Protein AF-A0A1C1CHN9-F1 (afdb_monomer)

Mean predicted aligned error: 9.86 Å

Secondary structure (DSSP, 8-state):
-BHHHHHHHTT--TT-SS--GGGS-S-THHHHHHHTTTEEE-TTT-BEEESSHHHHHHHHSHHHHTSHHHHHTT---HHHHHHHHHHHHHHHHTSGGGTT-S-SSHHHHHHHHHH-TTHHHHHHHHHHHHTSTTHHHHTHHHHHHHH-STT-HHHHHHHHHHH-SSPPTT--TTS------TTS-S----------HHHHHHHHT-HHHHHHHHHTT--TT---GGG--HHHHHHHTT-HHHHHHHHHTT--TT----TTT---HHHHHHHHS-----

pLDDT: mean 82.29, std 18.17, range [30.08, 98.25]

Nearest PDB structures (foldseek):
  5y4e-assembly1_A  TM=8.897E-01  e=2.673E-02  Homo sapiens
  5ooy-assembly2_E  TM=6.525E-01  e=5.052E-03  synthetic construct
  2dwz-assembly2_C  TM=5.508E-01  e=6.410E-03  Mus musculus
  5y4d-assembly1_A  TM=4.674E-01  e=2.854E-03  Mus musculus
  4rlv-assembly1_A  TM=4.389E-01  e=7.986E-02  Mus musculus

Radius of gyration: 20.76 Å; Cα contacts (8 Å, |Δi|>4): 395; chains: 1; bounding box: 59×55×47 Å

Structure (mmCIF, N/CA/C/O backbone):
data_AF-A0A1C1CHN9-F1
#
_entry.id   AF-A0A1C1CHN9-F1
#
loop_
_atom_site.group_PDB
_atom_site.id
_atom_site.type_symbol
_atom_site.label_atom_id
_atom_site.label_alt_id
_atom_site.label_comp_id
_atom_site.label_asym_id
_atom_site.label_entity_id
_atom_site.label_seq_id
_atom_site.pdbx_PDB_ins_code
_atom_site.Cartn_x
_atom_site.Cartn_y
_atom_site.Cartn_z
_atom_site.occupancy
_atom_site.B_iso_or_equiv
_atom_site.auth_seq_id
_atom_site.auth_comp_id
_atom_site.auth_asym_id
_atom_site.auth_atom_id
_atom_site.pdbx_PDB_model_num
ATOM 1 N N . MET A 1 1 ? -0.742 1.370 -16.452 1.00 88.62 1 MET A N 1
ATOM 2 C CA . MET A 1 1 ? 0.237 2.421 -16.154 1.00 88.62 1 MET A CA 1
ATOM 3 C C . MET A 1 1 ? 0.701 3.086 -17.444 1.00 88.62 1 MET A C 1
ATOM 5 O O . MET A 1 1 ? 1.090 2.379 -18.376 1.00 88.62 1 MET A O 1
ATOM 9 N N . THR A 1 2 ? 0.617 4.410 -17.516 1.00 91.81 2 THR A N 1
ATOM 10 C CA . THR A 1 2 ? 1.136 5.250 -18.610 1.00 91.81 2 THR A CA 1
ATOM 11 C C . THR A 1 2 ? 2.606 5.619 -18.380 1.00 91.81 2 THR A C 1
ATOM 13 O O . THR A 1 2 ? 3.171 5.342 -17.321 1.00 91.81 2 THR A O 1
ATOM 16 N N . LEU A 1 3 ? 3.259 6.230 -19.372 1.00 91.38 3 LEU A N 1
ATOM 17 C CA . LEU A 1 3 ? 4.661 6.636 -19.236 1.00 91.38 3 LEU A CA 1
ATOM 18 C C . LEU A 1 3 ? 4.887 7.743 -18.183 1.00 91.38 3 LEU A C 1
ATOM 20 O O . LEU A 1 3 ? 5.788 7.571 -17.362 1.00 91.38 3 LEU A O 1
ATOM 24 N N . PRO A 1 4 ? 4.080 8.825 -18.121 1.00 92.31 4 PRO A N 1
ATOM 25 C CA . PRO A 1 4 ? 4.200 9.816 -17.048 1.00 92.31 4 PRO A CA 1
ATOM 26 C C . PRO A 1 4 ? 3.950 9.225 -15.655 1.00 92.31 4 PRO A C 1
ATOM 28 O O . PRO A 1 4 ? 4.636 9.590 -14.703 1.00 92.31 4 PRO A O 1
ATOM 31 N N . GLU A 1 5 ? 3.007 8.282 -15.538 1.00 94.44 5 GLU A N 1
ATOM 32 C CA . GLU A 1 5 ? 2.761 7.551 -14.290 1.00 94.44 5 GLU A CA 1
ATOM 33 C C . GLU A 1 5 ? 3.998 6.756 -13.858 1.00 94.44 5 GLU A C 1
ATOM 35 O O . GLU A 1 5 ? 4.406 6.867 -12.706 1.00 94.44 5 GLU A O 1
ATOM 40 N N . LEU A 1 6 ? 4.625 5.997 -14.767 1.00 93.31 6 LEU A N 1
ATOM 41 C CA . LEU A 1 6 ? 5.826 5.220 -14.444 1.00 93.31 6 LEU A CA 1
ATOM 42 C C . LEU A 1 6 ? 7.018 6.121 -14.100 1.00 93.31 6 LEU A C 1
ATOM 44 O O . LEU A 1 6 ? 7.714 5.844 -13.128 1.00 93.31 6 LEU A O 1
ATOM 48 N N . ALA A 1 7 ? 7.244 7.194 -14.862 1.00 93.38 7 ALA A N 1
ATOM 49 C CA . ALA A 1 7 ? 8.334 8.139 -14.611 1.00 93.38 7 ALA A CA 1
ATOM 50 C C . ALA A 1 7 ? 8.242 8.768 -13.214 1.00 93.38 7 ALA A C 1
ATOM 52 O O . ALA A 1 7 ? 9.262 8.952 -12.554 1.00 93.38 7 ALA A O 1
ATOM 53 N N . GLN A 1 8 ? 7.026 9.045 -12.740 1.00 94.62 8 GLN A N 1
ATOM 54 C CA . GLN A 1 8 ? 6.812 9.491 -11.370 1.00 94.62 8 GLN A CA 1
ATOM 55 C C . GLN A 1 8 ? 6.929 8.331 -10.368 1.00 94.62 8 GLN A C 1
ATOM 57 O O . GLN A 1 8 ? 7.553 8.506 -9.329 1.00 94.62 8 GLN A O 1
ATOM 62 N N . ALA A 1 9 ? 6.403 7.142 -10.679 1.00 95.44 9 ALA A N 1
ATOM 63 C CA . ALA A 1 9 ? 6.432 5.985 -9.781 1.00 95.44 9 ALA A CA 1
ATOM 64 C C . ALA A 1 9 ? 7.851 5.564 -9.366 1.00 95.44 9 ALA A C 1
ATOM 66 O O . ALA A 1 9 ? 8.075 5.226 -8.207 1.00 95.44 9 ALA A O 1
ATOM 67 N N . VAL A 1 10 ? 8.814 5.600 -10.294 1.00 93.38 10 VAL A N 1
ATOM 68 C CA . VAL A 1 10 ? 10.189 5.121 -10.046 1.00 93.38 10 VAL A CA 1
ATOM 69 C C . VAL A 1 10 ? 11.022 6.021 -9.127 1.00 93.38 10 VAL A C 1
ATOM 71 O O . VAL A 1 10 ? 12.064 5.577 -8.653 1.00 93.38 10 VAL A O 1
ATOM 74 N N . ILE A 1 11 ? 10.592 7.263 -8.879 1.00 94.19 11 ILE A N 1
ATOM 75 C CA . ILE A 1 11 ? 11.295 8.214 -7.997 1.00 94.19 11 ILE A CA 1
ATOM 76 C C . ILE A 1 11 ? 10.601 8.414 -6.646 1.00 94.19 11 ILE A C 1
ATOM 78 O O . ILE A 1 11 ? 11.040 9.230 -5.841 1.00 94.19 11 ILE A O 1
ATOM 82 N N . ILE A 1 12 ? 9.498 7.705 -6.394 1.00 96.44 12 ILE A N 1
ATOM 83 C CA . ILE A 1 12 ? 8.757 7.819 -5.138 1.00 96.44 12 ILE A CA 1
ATOM 84 C C . ILE A 1 12 ? 9.580 7.204 -4.009 1.00 96.44 12 ILE A C 1
ATOM 86 O O . ILE A 1 12 ? 9.839 6.001 -3.985 1.00 96.44 12 ILE A O 1
ATOM 90 N N . ASP A 1 13 ? 9.929 8.035 -3.032 1.00 96.12 13 ASP A N 1
ATOM 91 C CA . ASP A 1 13 ? 10.446 7.586 -1.745 1.00 96.12 13 ASP A CA 1
ATOM 92 C C . ASP A 1 13 ? 9.276 7.126 -0.863 1.00 96.12 13 ASP A C 1
ATOM 94 O O . ASP A 1 13 ? 8.459 7.937 -0.416 1.00 96.12 13 ASP A O 1
ATOM 98 N N . VAL A 1 14 ? 9.177 5.822 -0.610 1.00 95.69 14 VAL A N 1
ATOM 99 C CA . VAL A 1 14 ? 8.088 5.216 0.177 1.00 95.69 14 VAL A CA 1
ATOM 100 C C . VAL A 1 14 ? 8.050 5.687 1.635 1.00 95.69 14 VAL A C 1
ATOM 102 O O . VAL A 1 14 ? 6.976 5.676 2.244 1.00 95.69 14 VAL A O 1
ATOM 105 N N . ASP A 1 15 ? 9.185 6.136 2.173 1.00 93.88 15 ASP A N 1
ATOM 106 C CA . ASP A 1 15 ? 9.315 6.680 3.531 1.00 93.88 15 ASP A CA 1
ATOM 107 C C . ASP A 1 15 ? 9.318 8.220 3.549 1.00 93.88 15 ASP A C 1
ATOM 109 O O . ASP A 1 15 ? 9.316 8.851 4.616 1.00 93.88 15 ASP A O 1
ATOM 113 N N . GLY A 1 16 ? 9.264 8.825 2.361 1.00 94.38 16 GLY A N 1
ATOM 114 C CA . GLY A 1 16 ? 9.218 10.258 2.142 1.00 94.38 16 GLY A CA 1
ATOM 115 C C . GLY A 1 16 ? 7.945 10.915 2.676 1.00 94.38 16 GLY A C 1
ATOM 116 O O . GLY A 1 16 ? 6.941 10.279 3.018 1.00 94.38 16 GLY A O 1
ATOM 117 N N . ARG A 1 17 ? 7.989 12.247 2.760 1.00 94.38 17 ARG A N 1
ATOM 118 C CA . ARG A 1 17 ? 6.841 13.069 3.177 1.00 94.38 17 ARG A CA 1
ATOM 119 C C . ARG A 1 17 ? 6.247 13.902 2.063 1.00 94.38 17 ARG A C 1
ATOM 121 O O . ARG A 1 17 ? 5.101 14.294 2.192 1.00 94.38 17 ARG A O 1
ATOM 128 N N . GLN A 1 18 ? 7.000 14.203 1.022 1.00 95.38 18 GLN A N 1
ATOM 129 C CA . GLN A 1 18 ? 6.552 15.057 -0.064 1.00 95.38 18 GLN A CA 1
ATOM 130 C C . GLN A 1 18 ? 7.235 14.625 -1.350 1.00 95.38 18 GLN A C 1
ATOM 132 O O . GLN A 1 18 ? 8.297 13.999 -1.304 1.00 95.38 18 GLN A O 1
ATOM 137 N N . PHE A 1 19 ? 6.638 14.978 -2.476 1.00 94.38 19 PHE A N 1
ATOM 138 C CA . PHE A 1 19 ? 7.238 14.713 -3.771 1.00 94.38 19 PHE A CA 1
ATOM 139 C C . PHE A 1 19 ? 8.448 15.623 -4.010 1.00 94.38 19 PHE A C 1
ATOM 141 O O . PHE A 1 19 ? 8.366 16.839 -3.830 1.00 94.38 19 PHE A O 1
ATOM 148 N N . ASP A 1 20 ? 9.570 15.020 -4.400 1.00 93.38 20 ASP A N 1
ATOM 149 C CA . ASP A 1 20 ? 10.795 15.740 -4.732 1.00 93.38 20 ASP A CA 1
ATOM 150 C C . ASP A 1 20 ? 10.808 16.115 -6.219 1.00 93.38 20 ASP A C 1
ATOM 152 O O . ASP A 1 20 ? 11.147 15.302 -7.082 1.00 93.38 20 ASP A O 1
ATOM 156 N N . ASP A 1 21 ? 10.424 17.361 -6.506 1.00 90.19 21 ASP A N 1
ATOM 157 C CA . ASP A 1 21 ? 10.396 17.905 -7.865 1.00 90.19 21 ASP A CA 1
ATOM 158 C C . ASP A 1 21 ? 11.808 17.934 -8.506 1.00 90.19 21 ASP A C 1
ATOM 160 O O . ASP A 1 21 ? 11.912 17.855 -9.731 1.00 90.19 21 ASP A O 1
ATOM 164 N N . ASP A 1 22 ? 12.894 17.974 -7.716 1.00 90.06 22 ASP A N 1
ATOM 165 C CA . ASP A 1 22 ? 14.277 18.004 -8.230 1.00 90.06 22 ASP A CA 1
ATOM 166 C C . ASP A 1 22 ? 14.734 16.640 -8.779 1.00 90.06 22 ASP A C 1
ATOM 168 O O . ASP A 1 22 ? 15.607 16.573 -9.649 1.00 90.06 22 ASP A O 1
ATOM 172 N N . SER A 1 23 ? 14.125 15.551 -8.305 1.00 88.31 23 SER A N 1
ATOM 173 C CA . SER A 1 23 ? 14.389 14.185 -8.774 1.00 88.31 23 SER A CA 1
ATOM 174 C C . SER A 1 23 ? 13.517 13.785 -9.973 1.00 88.31 23 SER A C 1
ATOM 176 O O . SER A 1 23 ? 13.707 12.710 -10.547 1.00 88.31 23 SER A O 1
ATOM 178 N N . ALA A 1 24 ? 12.552 14.623 -10.368 1.00 89.19 24 ALA A N 1
ATOM 179 C CA . ALA A 1 24 ? 11.611 14.317 -11.439 1.00 89.19 24 ALA A CA 1
ATOM 180 C C . ALA A 1 24 ? 12.279 14.277 -12.821 1.00 89.19 24 ALA A C 1
ATOM 182 O O . ALA A 1 24 ? 13.068 15.145 -13.195 1.00 89.19 24 ALA A O 1
ATOM 183 N N . PHE A 1 25 ? 11.901 13.283 -13.631 1.00 88.06 25 PHE A N 1
ATOM 184 C CA . PHE A 1 25 ? 12.316 13.218 -15.031 1.00 88.06 25 PHE A CA 1
ATOM 185 C C . PHE A 1 25 ? 11.832 14.458 -15.789 1.00 88.06 25 PHE A C 1
ATOM 187 O O . PHE A 1 25 ? 10.630 14.705 -15.881 1.00 88.06 25 PHE A O 1
ATOM 194 N N . HIS A 1 26 ? 12.759 15.198 -16.403 1.00 86.12 26 HIS A N 1
ATOM 195 C CA . HIS A 1 26 ? 12.410 16.314 -17.288 1.00 86.12 26 HIS A CA 1
ATOM 196 C C . HIS A 1 26 ? 11.597 15.853 -18.503 1.00 86.12 26 HIS A C 1
ATOM 198 O O . HIS A 1 26 ? 10.714 16.573 -18.968 1.00 86.12 26 HIS A O 1
ATOM 204 N N . ASN A 1 27 ? 11.893 14.653 -19.010 1.00 88.50 27 ASN A N 1
ATOM 205 C CA . ASN A 1 27 ? 11.158 14.016 -20.087 1.00 88.50 27 ASN A CA 1
ATOM 206 C C . ASN A 1 27 ? 10.881 12.541 -19.735 1.00 88.50 27 ASN A C 1
ATOM 208 O O . ASN A 1 27 ? 11.825 11.755 -19.649 1.00 88.50 27 ASN A O 1
ATOM 212 N N . PRO A 1 28 ? 9.611 12.127 -19.570 1.00 87.75 28 PRO A N 1
ATOM 213 C CA . PRO A 1 28 ? 9.263 10.729 -19.313 1.00 87.75 28 PRO A CA 1
ATOM 214 C C . PRO A 1 28 ? 9.800 9.743 -20.369 1.00 87.75 28 PRO A C 1
ATOM 216 O O . PRO A 1 28 ? 10.050 8.584 -20.047 1.00 87.75 28 PRO A O 1
ATOM 219 N N . GLU A 1 29 ? 10.029 10.189 -21.610 1.00 88.12 29 GLU A N 1
ATOM 220 C CA . GLU A 1 29 ? 10.613 9.381 -22.699 1.00 88.12 29 GLU A CA 1
ATOM 221 C C . GLU A 1 29 ? 12.052 8.918 -22.415 1.00 88.12 29 GLU A C 1
ATOM 223 O O . GLU A 1 29 ? 12.493 7.890 -22.938 1.00 88.12 29 GLU A O 1
ATOM 228 N N . ASP A 1 30 ? 12.782 9.612 -21.539 1.00 87.88 30 ASP A N 1
ATOM 229 C CA . ASP A 1 30 ? 14.132 9.198 -21.141 1.00 87.88 30 ASP A CA 1
ATOM 230 C C . ASP A 1 30 ? 14.098 7.824 -20.448 1.00 87.88 30 ASP A C 1
ATOM 232 O O . ASP A 1 30 ? 15.005 7.007 -20.627 1.00 87.88 30 ASP A O 1
ATOM 236 N N . LEU A 1 31 ? 13.003 7.508 -19.745 1.00 86.94 31 LEU A N 1
ATOM 237 C CA . LEU A 1 31 ? 12.785 6.199 -19.132 1.00 86.94 31 LEU A CA 1
ATOM 238 C C . LEU A 1 31 ? 12.575 5.101 -20.184 1.00 86.94 31 LEU A C 1
ATOM 240 O O . LEU A 1 31 ? 13.089 3.991 -20.024 1.00 86.94 31 LEU A O 1
ATOM 244 N N . LEU A 1 32 ? 11.892 5.397 -21.298 1.00 85.06 32 LEU A N 1
ATOM 245 C CA . LEU A 1 32 ? 11.764 4.432 -22.395 1.00 85.06 32 LEU A CA 1
ATOM 246 C C . LEU A 1 32 ? 13.122 4.076 -22.988 1.00 85.06 32 LEU A C 1
ATOM 248 O O . LEU A 1 32 ? 13.339 2.914 -23.313 1.00 85.06 32 LEU A O 1
ATOM 252 N N . THR A 1 33 ? 14.059 5.022 -23.059 1.00 85.25 33 THR A N 1
ATOM 253 C CA . THR A 1 33 ? 15.416 4.755 -23.565 1.00 85.25 33 THR A CA 1
ATOM 254 C C . THR A 1 33 ? 16.156 3.722 -22.703 1.00 85.25 33 THR A C 1
ATOM 256 O O . THR A 1 33 ? 16.928 2.918 -23.225 1.00 85.25 33 THR A O 1
ATOM 259 N N . LEU A 1 34 ? 15.883 3.684 -21.395 1.00 84.12 34 LEU A N 1
ATOM 260 C CA . LEU A 1 34 ? 16.464 2.710 -20.463 1.00 84.12 34 LEU A CA 1
ATOM 261 C C . LEU A 1 34 ? 15.788 1.332 -20.546 1.00 84.12 34 LEU A C 1
ATOM 263 O O . LEU A 1 34 ? 16.448 0.307 -20.371 1.00 84.12 34 LEU A O 1
ATOM 267 N N . CYS A 1 35 ? 14.480 1.295 -20.815 1.00 83.38 35 CYS A N 1
ATOM 268 C CA . CYS A 1 35 ? 13.664 0.076 -20.755 1.00 83.38 35 CYS A CA 1
ATOM 269 C C . CYS A 1 35 ? 13.269 -0.503 -22.123 1.00 83.38 35 CYS A C 1
ATOM 271 O O . CYS A 1 35 ? 12.631 -1.558 -22.163 1.00 83.38 35 CYS A O 1
ATOM 273 N N . GLN A 1 36 ? 13.650 0.135 -23.234 1.00 79.56 36 GLN A N 1
ATOM 274 C CA . GLN A 1 36 ? 13.205 -0.196 -24.594 1.00 79.56 36 GLN A CA 1
ATOM 275 C C . GLN A 1 36 ? 13.329 -1.681 -24.983 1.00 79.56 36 GLN A C 1
ATOM 277 O O . GLN A 1 36 ? 12.432 -2.182 -25.660 1.00 79.56 36 GLN A O 1
ATOM 282 N N . PRO A 1 37 ? 14.379 -2.432 -24.579 1.00 82.25 37 PRO A N 1
ATOM 283 C CA . PRO A 1 37 ? 14.465 -3.852 -24.925 1.00 82.25 37 PRO A CA 1
ATOM 284 C C . PRO A 1 37 ? 13.371 -4.715 -24.282 1.00 82.25 37 PRO A C 1
ATOM 286 O O . PRO A 1 37 ? 13.147 -5.841 -24.720 1.00 82.25 37 PRO A O 1
ATOM 289 N N . LEU A 1 38 ? 12.721 -4.217 -23.228 1.00 86.25 38 LEU A N 1
ATOM 290 C CA . LEU A 1 38 ? 11.755 -4.958 -22.423 1.00 86.25 38 LEU A CA 1
ATOM 291 C C . LEU A 1 38 ? 10.340 -4.400 -22.555 1.00 86.25 38 LEU A C 1
ATOM 293 O O . LEU A 1 38 ? 9.396 -5.186 -22.581 1.00 86.25 38 LEU A O 1
ATOM 297 N N . VAL A 1 39 ? 10.183 -3.079 -22.655 1.00 88.00 39 VAL A N 1
ATOM 298 C CA . VAL A 1 39 ? 8.888 -2.388 -22.581 1.00 88.00 39 VAL A CA 1
ATOM 299 C C . VAL A 1 39 ? 8.622 -1.573 -23.849 1.00 88.00 39 VAL A C 1
ATOM 301 O O . VAL A 1 39 ? 9.510 -0.902 -24.368 1.00 88.00 39 VAL A O 1
ATOM 304 N N . ALA A 1 40 ? 7.379 -1.610 -24.325 1.00 87.75 40 ALA A N 1
ATOM 305 C CA . ALA A 1 40 ? 6.855 -0.779 -25.401 1.00 87.75 40 ALA A CA 1
ATOM 306 C C . ALA A 1 40 ? 5.638 0.025 -24.926 1.00 87.75 40 ALA A C 1
ATOM 308 O O . ALA A 1 40 ? 4.852 -0.429 -24.091 1.00 87.75 40 ALA A O 1
ATOM 309 N N . LEU A 1 41 ? 5.462 1.210 -25.510 1.00 89.00 41 LEU A N 1
ATOM 310 C CA . LEU A 1 41 ? 4.259 2.014 -25.349 1.00 89.00 41 LEU A CA 1
ATOM 311 C C . LEU A 1 41 ? 3.205 1.569 -26.367 1.00 89.00 41 LEU A C 1
ATOM 313 O O . LEU A 1 41 ? 3.474 1.515 -27.569 1.00 89.00 41 LEU A O 1
ATOM 317 N N . SER A 1 42 ? 1.994 1.275 -25.902 1.00 87.25 42 SER A N 1
ATOM 318 C CA . SER A 1 42 ? 0.866 1.023 -26.792 1.00 87.25 42 SER A CA 1
ATOM 319 C C . SER A 1 42 ? 0.383 2.339 -27.413 1.00 87.25 42 SER A C 1
ATOM 321 O O . SER A 1 42 ? -0.068 3.218 -26.676 1.00 87.25 42 SER A O 1
ATOM 323 N N . PRO A 1 43 ? 0.393 2.485 -28.751 1.00 84.25 43 PRO A N 1
ATOM 324 C CA . PRO A 1 43 ? -0.086 3.703 -29.400 1.00 84.25 43 PRO A CA 1
ATOM 325 C C . PRO A 1 43 ? -1.602 3.890 -29.256 1.00 84.25 43 PRO A C 1
ATOM 327 O O . PRO A 1 43 ? -2.094 5.003 -29.402 1.00 84.25 43 PRO A O 1
ATOM 330 N N . THR A 1 44 ? -2.354 2.818 -28.981 1.00 85.69 44 THR A N 1
ATOM 331 C CA . THR A 1 44 ? -3.817 2.874 -28.861 1.00 85.69 44 THR A CA 1
ATOM 332 C C . THR A 1 44 ? -4.274 3.266 -27.467 1.00 85.69 44 THR A C 1
ATOM 334 O O . THR A 1 44 ? -5.269 3.968 -27.332 1.00 85.69 44 THR A O 1
ATOM 337 N N . THR A 1 45 ? -3.586 2.787 -26.428 1.00 86.19 45 THR A N 1
ATOM 338 C CA . THR A 1 45 ? -4.014 3.002 -25.039 1.00 86.19 45 THR A CA 1
ATOM 339 C C . THR A 1 45 ? -3.118 3.975 -24.281 1.00 86.19 45 THR A C 1
ATOM 341 O O . THR A 1 45 ? -3.489 4.390 -23.189 1.00 86.19 45 THR A O 1
ATOM 344 N N . GLY A 1 46 ? -1.923 4.297 -24.788 1.00 85.50 46 GLY A N 1
ATOM 345 C CA . GLY A 1 46 ? -0.909 5.055 -24.048 1.00 85.50 46 GLY A CA 1
ATOM 346 C C . GLY A 1 46 ? -0.327 4.301 -22.845 1.00 85.50 46 GLY A C 1
ATOM 347 O O . GLY A 1 46 ? 0.370 4.894 -22.024 1.00 85.50 46 GLY A O 1
ATOM 348 N N . HIS A 1 47 ? -0.624 3.003 -22.709 1.00 88.69 47 HIS A N 1
ATOM 349 C CA . HIS A 1 47 ? -0.137 2.173 -21.611 1.00 88.69 47 HIS A CA 1
ATOM 350 C C . HIS A 1 47 ? 1.156 1.456 -21.986 1.00 88.69 47 HIS A C 1
ATOM 352 O O . HIS A 1 47 ? 1.349 1.046 -23.133 1.00 88.69 47 HIS A O 1
ATOM 358 N N . LEU A 1 48 ? 2.016 1.266 -20.991 1.00 89.38 48 LEU A N 1
ATOM 359 C CA . LEU A 1 48 ? 3.230 0.471 -21.111 1.00 89.38 48 LEU A CA 1
ATOM 360 C C . LEU A 1 48 ? 2.916 -1.024 -20.990 1.00 89.38 48 LEU A C 1
ATOM 362 O O . LEU A 1 48 ? 2.102 -1.433 -20.161 1.00 89.38 48 LEU A O 1
ATOM 366 N N . GLY A 1 49 ? 3.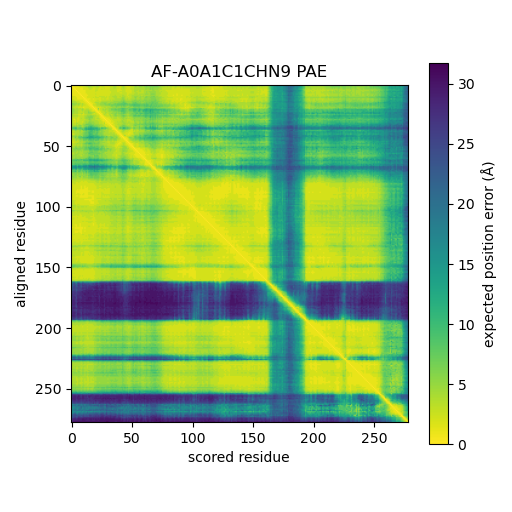595 -1.838 -21.791 1.00 88.25 49 GLY A N 1
ATOM 367 C CA . GLY A 1 49 ? 3.555 -3.298 -21.714 1.00 88.25 49 GLY A CA 1
ATOM 368 C C . GLY A 1 49 ? 4.861 -3.913 -22.204 1.00 88.25 49 GLY A C 1
ATOM 369 O O . GLY A 1 49 ? 5.710 -3.215 -22.753 1.00 88.25 49 GLY A O 1
ATOM 370 N N . PHE A 1 50 ? 5.048 -5.219 -22.016 1.00 88.31 50 PHE A N 1
ATOM 371 C CA . PHE A 1 50 ? 6.241 -5.886 -22.539 1.00 88.31 50 PHE A CA 1
ATOM 372 C C . PHE A 1 50 ? 6.255 -5.878 -24.075 1.00 88.31 50 PHE A C 1
ATOM 374 O O . PHE A 1 50 ? 5.217 -6.073 -24.705 1.00 88.31 50 PHE A O 1
ATOM 381 N N . VAL A 1 51 ? 7.437 -5.705 -24.681 1.00 86.69 51 VAL A N 1
ATOM 382 C CA . VAL A 1 51 ? 7.613 -5.688 -26.152 1.00 86.69 51 VAL A CA 1
ATOM 383 C C . VAL A 1 51 ? 7.077 -6.952 -26.829 1.00 86.69 51 VAL A C 1
ATOM 385 O O . VAL A 1 51 ? 6.629 -6.911 -27.972 1.00 86.69 51 VAL A O 1
ATOM 388 N N . HIS A 1 52 ? 7.131 -8.085 -26.128 1.00 84.81 52 HIS A N 1
ATOM 389 C CA . HIS A 1 52 ? 6.616 -9.361 -26.595 1.00 84.81 52 HIS A CA 1
ATOM 390 C C . HIS A 1 52 ? 6.174 -10.216 -25.406 1.00 84.81 52 HIS A C 1
ATOM 392 O O . HIS A 1 52 ? 6.819 -10.205 -24.355 1.00 84.81 52 HIS A O 1
ATOM 398 N N . TYR A 1 53 ? 5.124 -11.020 -25.589 1.00 84.44 53 TYR A N 1
ATOM 399 C CA . TYR A 1 53 ? 4.619 -11.934 -24.558 1.00 84.44 53 TYR A CA 1
ATOM 400 C C . TYR A 1 53 ? 5.710 -12.876 -24.014 1.00 84.44 53 TYR A C 1
ATOM 402 O O . TYR A 1 53 ? 5.768 -13.140 -22.818 1.00 84.44 53 TYR A O 1
ATOM 410 N N . SER A 1 54 ? 6.649 -13.310 -24.865 1.00 89.69 54 SER A N 1
ATOM 411 C CA . SER A 1 54 ? 7.763 -14.170 -24.434 1.00 89.69 54 SER A CA 1
ATOM 412 C C . SER A 1 54 ? 8.729 -13.495 -23.457 1.00 89.69 54 SER A C 1
ATOM 414 O O . SER A 1 54 ? 9.390 -14.193 -22.697 1.00 89.69 54 SER A O 1
ATOM 416 N N . VAL A 1 55 ? 8.854 -12.160 -23.475 1.00 88.75 55 VAL A N 1
ATOM 417 C CA . VAL A 1 55 ? 9.680 -11.430 -22.497 1.00 88.75 55 VAL A CA 1
ATOM 418 C C . VAL A 1 55 ? 9.026 -11.514 -21.125 1.00 88.75 55 VAL A C 1
ATOM 420 O O . VAL A 1 55 ? 9.693 -11.855 -20.152 1.00 88.75 55 VAL A O 1
ATOM 423 N N . GLN A 1 56 ? 7.712 -11.286 -21.065 1.00 88.06 56 GLN A N 1
ATOM 424 C CA . GLN A 1 56 ? 6.933 -11.447 -19.842 1.00 88.06 56 GLN A CA 1
ATOM 425 C C . GLN A 1 56 ? 7.031 -12.879 -19.306 1.00 88.06 56 GLN A C 1
ATOM 427 O O . GLN A 1 56 ? 7.341 -13.072 -18.133 1.00 88.06 56 GLN A O 1
ATOM 432 N N . GLU A 1 57 ? 6.814 -13.880 -20.166 1.00 89.06 57 GLU A N 1
ATOM 433 C CA . GLU A 1 57 ? 6.911 -15.292 -19.786 1.00 89.06 57 GLU A CA 1
ATOM 434 C C . GLU A 1 57 ? 8.311 -15.631 -19.259 1.00 89.06 57 GLU A C 1
ATOM 436 O O . GLU A 1 57 ? 8.440 -16.280 -18.226 1.00 89.06 57 GLU A O 1
ATOM 441 N N . PHE A 1 58 ? 9.367 -15.151 -19.922 1.00 88.88 58 PHE A N 1
ATOM 442 C CA . PHE A 1 58 ? 10.745 -15.391 -19.501 1.00 88.88 58 PHE A CA 1
ATOM 443 C C . PHE A 1 58 ? 11.048 -14.783 -18.126 1.00 88.88 58 PHE A C 1
ATOM 445 O O . PHE A 1 58 ? 11.581 -15.486 -17.263 1.00 88.88 58 PHE A O 1
ATOM 452 N N . LEU A 1 59 ? 10.675 -13.518 -17.907 1.00 89.75 59 LEU A N 1
ATOM 453 C CA . LEU A 1 59 ? 10.911 -12.807 -16.647 1.00 89.75 59 LEU A CA 1
ATOM 454 C C . LEU A 1 59 ? 10.113 -13.402 -15.480 1.00 89.75 59 LEU A C 1
ATOM 456 O O . LEU A 1 59 ? 10.639 -13.466 -14.374 1.00 89.75 59 LEU A O 1
ATOM 460 N N . LEU A 1 60 ? 8.887 -13.873 -15.728 1.00 88.62 60 LEU A N 1
ATOM 461 C CA . LEU A 1 60 ? 8.033 -14.528 -14.727 1.00 88.62 60 LEU A CA 1
ATOM 462 C C . LEU A 1 60 ? 8.339 -16.024 -14.543 1.00 88.62 60 LEU A C 1
ATOM 464 O O . LEU A 1 60 ? 7.733 -16.681 -13.697 1.00 88.62 60 LEU A O 1
ATOM 468 N N . SER A 1 61 ? 9.237 -16.599 -15.348 1.00 87.44 61 SER A N 1
ATOM 469 C CA . SER A 1 61 ? 9.482 -18.038 -15.320 1.00 87.44 61 SER A CA 1
ATOM 470 C C . SER A 1 61 ? 10.318 -18.479 -14.118 1.00 87.44 61 SER A C 1
ATOM 472 O O . SER A 1 61 ? 11.367 -17.918 -13.792 1.00 87.44 61 SER A O 1
ATOM 474 N N . ASP A 1 62 ? 9.951 -19.641 -13.580 1.00 85.88 62 ASP A N 1
ATOM 475 C CA . ASP A 1 62 ? 10.762 -20.416 -12.638 1.00 85.88 62 ASP A CA 1
ATOM 476 C C . ASP A 1 62 ? 12.189 -20.684 -13.136 1.00 85.88 62 ASP A C 1
ATOM 478 O O . ASP A 1 62 ? 13.103 -20.895 -12.337 1.00 85.88 62 ASP A O 1
ATOM 482 N N . ARG A 1 63 ? 12.387 -20.732 -14.461 1.00 84.88 63 ARG A N 1
ATOM 483 C CA . ARG A 1 63 ? 13.697 -21.002 -15.065 1.00 84.88 63 ARG A CA 1
ATOM 484 C C . ARG A 1 63 ? 14.685 -19.908 -14.705 1.00 84.88 63 ARG A C 1
ATOM 486 O O . ARG A 1 63 ? 15.802 -20.233 -14.320 1.00 84.88 63 ARG A O 1
ATOM 493 N N . LEU A 1 64 ? 14.264 -18.647 -14.798 1.00 86.19 64 LEU A N 1
ATOM 494 C CA . LEU A 1 64 ? 15.108 -17.506 -14.469 1.00 86.19 64 LEU A CA 1
ATOM 495 C C . LEU A 1 64 ? 15.378 -17.440 -12.965 1.00 86.19 64 LEU A C 1
ATOM 497 O O . LEU A 1 64 ? 16.527 -17.298 -12.555 1.00 86.19 64 LEU A O 1
ATOM 501 N N . ALA A 1 65 ? 14.348 -17.666 -12.143 1.00 84.12 65 ALA A N 1
ATOM 502 C CA . ALA A 1 65 ? 14.485 -17.716 -10.687 1.00 84.12 65 ALA A CA 1
ATOM 503 C C . ALA A 1 65 ? 15.473 -18.803 -10.215 1.00 84.12 65 ALA A C 1
ATOM 505 O O . ALA A 1 65 ? 16.161 -18.631 -9.21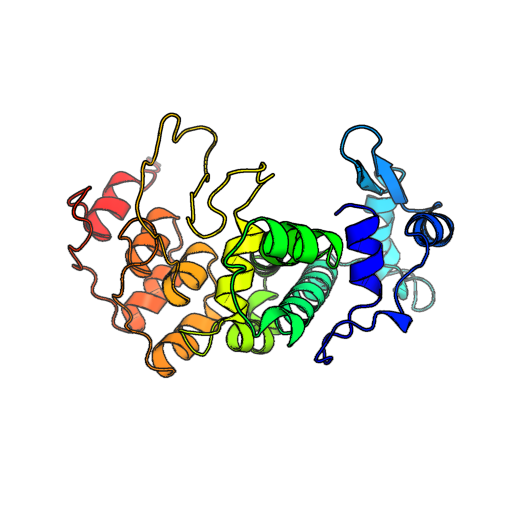2 1.00 84.12 65 ALA A O 1
ATOM 506 N N . LYS A 1 66 ? 15.586 -19.912 -10.961 1.00 87.38 66 LYS A N 1
ATOM 507 C CA . LYS A 1 66 ? 16.518 -21.022 -10.686 1.00 87.38 66 LYS A CA 1
ATOM 508 C C . LYS A 1 66 ? 17.885 -20.858 -11.372 1.00 87.38 66 LYS A C 1
ATOM 510 O O . LYS A 1 66 ? 18.785 -21.658 -11.117 1.00 87.38 66 LYS A O 1
ATOM 515 N N . ALA A 1 67 ? 18.076 -19.843 -12.219 1.00 76.75 67 ALA A N 1
ATOM 516 C CA . ALA A 1 67 ? 19.264 -19.657 -13.058 1.00 76.75 67 ALA A CA 1
ATOM 517 C C . ALA A 1 67 ? 20.415 -18.923 -12.342 1.00 76.75 67 ALA A C 1
ATOM 519 O O . ALA A 1 67 ? 20.953 -17.955 -12.868 1.00 76.75 67 ALA A O 1
ATOM 520 N N . GLY A 1 68 ? 20.819 -19.402 -11.160 1.00 79.38 68 GLY A N 1
ATOM 521 C CA . GLY A 1 68 ? 21.972 -18.884 -10.408 1.00 79.38 68 GLY A CA 1
ATOM 522 C C . GLY A 1 68 ? 21.858 -17.413 -9.967 1.00 79.38 68 GLY A C 1
ATOM 523 O O . GLY A 1 68 ? 21.131 -16.611 -10.544 1.00 79.38 68 GLY A O 1
ATOM 524 N N . SER A 1 69 ? 22.619 -17.022 -8.942 1.00 80.81 69 SER A N 1
ATOM 525 C CA . SER A 1 69 ? 22.477 -15.696 -8.313 1.00 80.81 69 SER A CA 1
ATOM 526 C C . SER A 1 69 ? 22.725 -14.510 -9.251 1.00 80.81 69 SER A C 1
ATOM 528 O O . SER A 1 69 ? 22.199 -13.430 -9.011 1.00 80.81 69 SER A O 1
ATOM 530 N N . GLN A 1 70 ? 23.506 -14.687 -10.320 1.00 83.88 70 GLN A N 1
ATOM 531 C CA . GLN A 1 70 ? 23.856 -13.592 -11.227 1.00 83.88 70 GLN A CA 1
ATOM 532 C C . GLN A 1 70 ? 22.688 -13.146 -12.121 1.00 83.88 70 GLN A C 1
ATOM 534 O O . GLN A 1 70 ? 22.680 -12.008 -12.583 1.00 83.88 70 GLN A O 1
ATOM 539 N N . ILE A 1 71 ? 21.728 -14.036 -12.391 1.00 82.88 71 ILE A N 1
ATOM 540 C CA . ILE A 1 71 ? 20.626 -13.781 -13.331 1.00 82.88 71 ILE A CA 1
ATOM 541 C C . ILE A 1 71 ? 19.272 -13.849 -12.618 1.00 82.88 71 ILE A C 1
ATOM 543 O O . ILE A 1 71 ? 18.355 -13.116 -12.982 1.00 82.88 71 ILE A O 1
ATOM 547 N N . SER A 1 72 ? 19.152 -14.652 -11.555 1.00 86.00 72 SER A N 1
ATOM 548 C CA . SER A 1 72 ? 17.908 -14.779 -10.787 1.00 86.00 72 SER A CA 1
ATOM 549 C C . SER A 1 72 ? 17.417 -13.457 -10.193 1.00 86.00 72 SER A C 1
ATOM 551 O O . SER A 1 72 ? 16.231 -13.336 -9.918 1.00 86.00 72 SER A O 1
ATOM 553 N N . ILE A 1 73 ? 18.294 -12.456 -10.031 1.00 86.69 73 ILE A N 1
ATOM 554 C CA . ILE A 1 73 ? 17.924 -11.096 -9.598 1.00 86.69 73 ILE A CA 1
ATOM 555 C C . ILE A 1 73 ? 16.965 -10.385 -10.565 1.00 86.69 73 ILE A C 1
ATOM 557 O O . ILE A 1 73 ? 16.269 -9.466 -10.152 1.00 86.69 73 ILE A O 1
ATOM 561 N N . TYR A 1 74 ? 16.924 -10.798 -11.835 1.00 86.19 74 TYR A N 1
ATOM 562 C CA . TYR A 1 74 ? 16.019 -10.246 -12.847 1.00 86.19 74 TYR A CA 1
ATOM 563 C C . TYR A 1 74 ? 14.698 -11.018 -12.944 1.00 86.19 74 TYR A C 1
ATOM 565 O O . TYR A 1 74 ? 13.827 -10.634 -13.723 1.00 86.19 74 TYR A O 1
ATOM 573 N N . ALA A 1 75 ? 14.547 -12.116 -12.194 1.00 89.50 75 ALA A N 1
ATOM 574 C CA . ALA A 1 75 ? 13.292 -12.847 -12.143 1.00 89.50 75 ALA A CA 1
ATOM 575 C C . ALA A 1 75 ? 12.230 -12.003 -11.436 1.00 89.50 75 ALA A C 1
ATOM 577 O O . ALA A 1 75 ? 12.429 -11.520 -10.322 1.00 89.50 75 ALA A O 1
ATOM 578 N N . LEU A 1 76 ? 11.089 -11.847 -12.095 1.00 90.12 76 LEU A N 1
ATOM 579 C CA . LEU A 1 76 ? 9.928 -11.173 -11.548 1.00 90.12 76 LEU A CA 1
ATOM 580 C C . LEU A 1 76 ? 9.021 -12.214 -10.900 1.00 90.12 76 LEU A C 1
ATOM 582 O O . LEU A 1 76 ? 8.704 -13.246 -11.488 1.00 90.12 76 LEU A O 1
ATOM 586 N N . ASN A 1 77 ? 8.578 -11.931 -9.683 1.00 90.75 77 ASN A N 1
ATOM 587 C CA . ASN A 1 77 ? 7.561 -12.716 -9.009 1.00 90.75 77 ASN A CA 1
ATOM 588 C C . ASN A 1 77 ? 6.297 -11.864 -8.898 1.00 90.75 77 ASN A C 1
ATOM 590 O O . ASN A 1 77 ? 6.354 -10.731 -8.434 1.00 90.75 77 ASN A O 1
ATOM 594 N N . SER A 1 78 ? 5.158 -12.414 -9.327 1.00 90.38 78 SER A N 1
ATOM 595 C CA . SER A 1 78 ? 3.892 -11.675 -9.354 1.00 90.38 78 SER A CA 1
ATOM 596 C C . SER A 1 78 ? 3.537 -11.093 -7.981 1.00 90.38 78 SER A C 1
ATOM 598 O O . SER A 1 78 ? 3.291 -9.894 -7.895 1.00 90.38 78 SER A O 1
ATOM 600 N N . ARG A 1 79 ? 3.633 -11.876 -6.897 1.00 92.75 79 ARG A N 1
ATOM 601 C CA . ARG A 1 79 ? 3.374 -11.371 -5.543 1.00 92.75 79 ARG A CA 1
ATOM 602 C C . ARG A 1 79 ? 4.310 -10.221 -5.188 1.00 92.75 79 ARG A C 1
ATOM 604 O O . ARG A 1 79 ? 3.825 -9.166 -4.805 1.00 92.75 79 ARG A O 1
ATOM 611 N N . THR A 1 80 ? 5.628 -10.392 -5.321 1.00 93.25 80 THR A N 1
ATOM 612 C CA . THR A 1 80 ? 6.571 -9.332 -4.918 1.00 93.25 80 THR A CA 1
ATOM 613 C C . THR A 1 80 ? 6.415 -8.076 -5.770 1.00 93.25 80 THR A C 1
ATOM 615 O O . THR A 1 80 ? 6.530 -6.974 -5.246 1.00 93.25 80 THR A O 1
ATOM 618 N N . SER A 1 81 ? 6.091 -8.219 -7.059 1.00 94.12 81 SER A N 1
ATOM 619 C CA . SER A 1 81 ? 5.768 -7.088 -7.932 1.00 94.12 81 SER A CA 1
ATOM 620 C C . SER A 1 81 ? 4.509 -6.350 -7.472 1.00 94.12 81 SER A C 1
ATOM 622 O O . SER A 1 81 ? 4.530 -5.123 -7.426 1.00 94.12 81 SER A O 1
ATOM 624 N N . HIS A 1 82 ? 3.444 -7.067 -7.093 1.00 96.31 82 HIS A N 1
ATOM 625 C CA . HIS A 1 82 ? 2.226 -6.462 -6.541 1.00 96.31 82 HIS A CA 1
ATOM 626 C C . HIS A 1 82 ? 2.473 -5.797 -5.181 1.00 96.31 82 HIS A C 1
ATOM 628 O O . HIS A 1 82 ? 1.998 -4.683 -4.965 1.00 96.31 82 HIS A O 1
ATOM 634 N N . THR A 1 83 ? 3.262 -6.418 -4.298 1.00 97.50 83 THR A N 1
ATOM 635 C CA . THR A 1 83 ? 3.679 -5.808 -3.029 1.00 97.50 83 THR A CA 1
ATOM 636 C C . THR A 1 83 ? 4.428 -4.503 -3.260 1.00 97.50 83 THR A C 1
ATOM 638 O O . THR A 1 83 ? 4.116 -3.501 -2.618 1.00 97.50 83 THR A O 1
ATOM 641 N N . GLU A 1 84 ? 5.394 -4.488 -4.177 1.00 96.81 84 GLU A N 1
ATOM 642 C CA . GLU A 1 84 ? 6.237 -3.315 -4.398 1.00 96.81 84 GLU A CA 1
ATOM 643 C C . GLU A 1 84 ? 5.441 -2.144 -4.974 1.00 96.81 84 GLU A C 1
ATOM 645 O O . GLU A 1 84 ? 5.469 -1.041 -4.427 1.00 96.81 84 GLU A O 1
ATOM 650 N N . ILE A 1 85 ? 4.641 -2.378 -6.018 1.00 97.19 85 ILE A N 1
ATOM 651 C CA . ILE A 1 85 ? 3.825 -1.304 -6.593 1.00 97.19 85 ILE A CA 1
ATOM 652 C C . ILE A 1 85 ? 2.752 -0.815 -5.611 1.00 97.19 85 ILE A C 1
ATOM 654 O O . ILE A 1 85 ? 2.513 0.389 -5.530 1.00 97.19 85 ILE A O 1
ATOM 658 N N . ALA A 1 86 ? 2.145 -1.697 -4.806 1.00 97.88 86 ALA A N 1
ATOM 659 C CA . ALA A 1 86 ? 1.208 -1.290 -3.758 1.00 97.88 86 ALA A CA 1
ATOM 660 C C . ALA A 1 86 ? 1.894 -0.444 -2.678 1.00 97.88 86 ALA A C 1
ATOM 662 O O . ALA A 1 86 ? 1.331 0.561 -2.242 1.00 97.88 86 ALA A O 1
ATOM 663 N N . ARG A 1 87 ? 3.121 -0.802 -2.278 1.00 98.25 87 ARG A N 1
ATOM 664 C CA . ARG A 1 87 ? 3.940 -0.031 -1.332 1.00 98.25 87 ARG A CA 1
ATOM 665 C C . ARG A 1 87 ? 4.244 1.364 -1.870 1.00 98.25 87 ARG A C 1
ATOM 667 O O . ARG A 1 87 ? 4.044 2.331 -1.140 1.00 98.25 87 ARG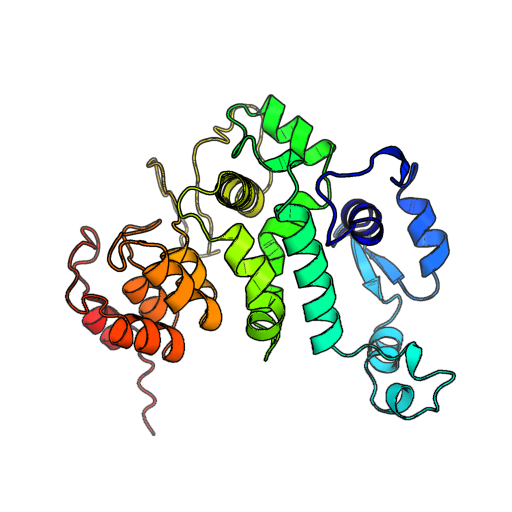 A O 1
ATOM 674 N N . ILE A 1 88 ? 4.643 1.472 -3.138 1.00 98.25 88 ILE A N 1
ATOM 675 C CA . ILE A 1 88 ? 4.876 2.749 -3.832 1.00 98.25 88 ILE A CA 1
ATOM 676 C C . ILE A 1 88 ? 3.599 3.597 -3.847 1.00 98.25 88 ILE A C 1
ATOM 678 O O . ILE A 1 88 ? 3.623 4.758 -3.437 1.00 98.25 88 ILE A O 1
ATOM 682 N N . CYS A 1 89 ? 2.461 3.015 -4.240 1.00 98.25 89 CYS A N 1
ATOM 683 C CA . CYS A 1 89 ? 1.177 3.718 -4.242 1.00 98.25 89 CYS A CA 1
ATOM 684 C C . CYS A 1 89 ? 0.799 4.221 -2.840 1.00 98.25 89 CYS A C 1
ATOM 686 O O . CYS A 1 89 ? 0.423 5.379 -2.676 1.00 98.25 89 CYS A O 1
ATOM 688 N N . LEU A 1 90 ? 0.910 3.368 -1.818 1.00 98.00 90 LEU A N 1
ATOM 689 C CA . LEU A 1 90 ? 0.556 3.706 -0.439 1.00 98.00 90 LEU A CA 1
ATOM 690 C C . LEU A 1 90 ? 1.511 4.733 0.176 1.00 98.00 90 LEU A C 1
ATOM 692 O O . LEU A 1 90 ? 1.049 5.610 0.906 1.00 98.00 90 LEU A O 1
ATOM 696 N N . GLY A 1 91 ? 2.812 4.648 -0.105 1.00 97.69 91 GLY A N 1
ATOM 697 C CA . GLY A 1 91 ? 3.802 5.643 0.312 1.00 97.69 91 GLY A CA 1
ATOM 698 C C . GLY A 1 91 ? 3.463 7.015 -0.263 1.00 97.69 91 GLY A C 1
ATOM 699 O O . GLY A 1 91 ? 3.268 7.971 0.487 1.00 97.69 91 GLY A O 1
ATOM 700 N N . PHE A 1 92 ? 3.244 7.067 -1.577 1.00 98.00 92 PHE A N 1
ATOM 701 C CA . PHE A 1 92 ? 2.862 8.277 -2.299 1.00 98.00 92 PHE A CA 1
ATOM 702 C C . PHE A 1 92 ? 1.559 8.902 -1.795 1.00 98.00 92 PHE A C 1
ATOM 704 O O . PHE A 1 92 ? 1.518 10.083 -1.463 1.00 98.00 92 PHE A O 1
ATOM 711 N N . LEU A 1 93 ? 0.490 8.112 -1.659 1.00 97.56 93 LEU A N 1
ATOM 712 C CA . LEU A 1 93 ? -0.802 8.593 -1.151 1.00 97.56 93 LEU A CA 1
ATOM 713 C C . LEU A 1 93 ? -0.718 9.108 0.294 1.00 97.56 93 LEU A C 1
ATOM 715 O O . LEU A 1 93 ? -1.586 9.862 0.735 1.00 97.56 93 LEU A O 1
ATOM 719 N N . ASN A 1 94 ? 0.325 8.725 1.034 1.00 97.19 94 ASN A N 1
ATOM 720 C CA . ASN A 1 94 ? 0.604 9.213 2.377 1.00 97.19 94 ASN A CA 1
ATOM 721 C C . ASN A 1 94 ? 1.483 10.476 2.419 1.00 97.19 94 ASN A C 1
ATOM 723 O O . ASN A 1 94 ? 1.789 10.932 3.526 1.00 97.19 94 ASN A O 1
ATOM 727 N N . TYR A 1 95 ? 1.847 11.083 1.287 1.00 97.81 95 TYR A N 1
ATOM 728 C CA . TYR A 1 95 ? 2.566 12.360 1.252 1.00 97.81 95 TYR A CA 1
ATOM 729 C C . TYR A 1 95 ? 1.728 13.529 1.794 1.00 97.81 95 TYR A C 1
ATOM 731 O O . TYR A 1 95 ? 0.495 13.528 1.783 1.00 97.81 95 TYR A O 1
ATOM 739 N N . ASP A 1 96 ? 2.415 14.537 2.319 1.00 97.06 96 ASP A N 1
ATOM 740 C CA . ASP A 1 96 ? 1.872 15.779 2.860 1.00 97.06 96 ASP A CA 1
ATOM 741 C C . ASP A 1 96 ? 1.337 16.700 1.751 1.00 97.06 96 ASP A C 1
ATOM 743 O O . ASP A 1 96 ? 0.445 17.503 2.027 1.00 97.06 96 ASP A O 1
ATOM 747 N N . ASP A 1 97 ? 1.738 16.490 0.488 1.00 96.75 97 ASP A N 1
ATOM 748 C CA . ASP A 1 97 ? 1.104 17.087 -0.701 1.00 96.75 97 ASP A CA 1
ATOM 749 C C . ASP A 1 97 ? -0.425 16.875 -0.724 1.00 96.75 97 ASP A C 1
ATOM 751 O O . ASP A 1 97 ? -1.180 17.716 -1.220 1.00 96.75 97 ASP A O 1
ATOM 755 N N . PHE A 1 98 ? -0.909 15.776 -0.130 1.00 95.88 98 PHE A N 1
ATOM 756 C CA . PHE A 1 98 ? -2.332 15.422 -0.060 1.00 95.88 98 PHE A CA 1
ATOM 757 C C . PHE A 1 98 ? -2.980 15.717 1.300 1.00 95.88 98 PHE A C 1
ATOM 759 O O . PHE A 1 98 ? -4.162 15.424 1.497 1.00 95.88 98 PHE A O 1
ATOM 766 N N . ALA A 1 99 ? -2.249 16.319 2.245 1.00 95.44 99 ALA A N 1
ATOM 767 C CA . ALA A 1 99 ? -2.755 16.620 3.588 1.00 95.44 99 ALA A CA 1
ATOM 768 C C . ALA A 1 99 ? -3.872 17.678 3.600 1.00 95.44 99 ALA A C 1
ATOM 770 O O . ALA A 1 99 ? -4.660 17.719 4.542 1.00 95.44 99 ALA A O 1
ATOM 771 N N . SER A 1 100 ? -3.975 18.498 2.548 1.00 90.88 100 SER A N 1
ATOM 772 C CA . SER A 1 100 ? -5.079 19.452 2.357 1.00 90.88 100 SER A CA 1
ATOM 773 C C . SER A 1 100 ? -6.428 18.775 2.085 1.00 90.88 100 SER A C 1
ATOM 775 O O . SER A 1 100 ? -7.470 19.403 2.251 1.00 90.88 100 SER A O 1
ATOM 777 N N . GLY A 1 101 ? -6.425 17.490 1.720 1.00 90.00 101 GLY A N 1
ATOM 778 C CA . GLY A 1 101 ? -7.631 16.736 1.407 1.00 90.00 101 GLY A CA 1
ATOM 779 C C . GLY A 1 101 ? -8.105 16.921 -0.036 1.00 90.00 101 GLY A C 1
ATOM 780 O O . GLY A 1 101 ? -7.303 17.280 -0.904 1.00 90.00 101 GLY A O 1
ATOM 781 N N . PRO A 1 102 ? -9.381 16.613 -0.327 1.00 87.88 102 PRO A N 1
ATOM 782 C CA . PRO A 1 102 ? -9.963 16.776 -1.656 1.00 87.88 102 PRO A CA 1
ATOM 783 C C . PRO A 1 102 ? -9.849 18.218 -2.156 1.00 87.88 102 PRO A C 1
ATOM 785 O O . PRO A 1 102 ? -10.045 19.161 -1.389 1.00 87.88 102 PRO A O 1
ATOM 788 N N . CYS A 1 103 ? -9.583 18.394 -3.448 1.00 87.69 103 CYS A N 1
ATOM 789 C CA . CYS A 1 103 ? -9.683 19.697 -4.097 1.00 87.69 103 CYS A CA 1
ATOM 790 C C . CYS A 1 103 ? -11.129 20.200 -4.036 1.00 87.69 103 CYS A C 1
ATOM 792 O O . CYS A 1 103 ? -12.066 19.440 -4.288 1.00 87.69 103 CYS A O 1
ATOM 794 N N . THR A 1 10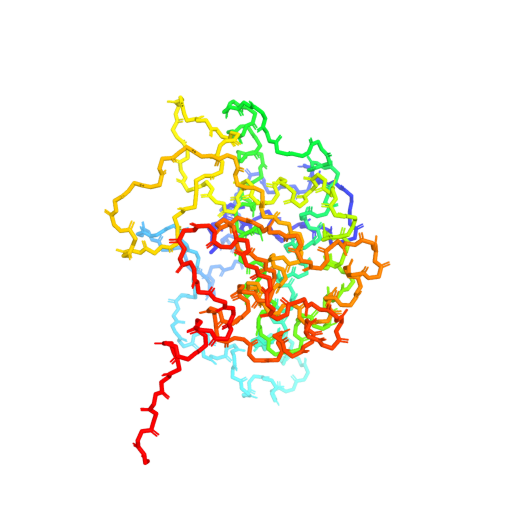4 ? -11.310 21.481 -3.725 1.00 85.19 104 THR A N 1
ATOM 795 C CA . THR A 1 104 ? -12.630 22.127 -3.630 1.00 85.19 104 THR A CA 1
ATOM 796 C C . THR A 1 104 ? -13.022 22.874 -4.904 1.00 85.19 104 THR A C 1
ATOM 798 O O . THR A 1 104 ? -14.146 23.361 -5.001 1.00 85.19 104 THR A O 1
ATOM 801 N N . SER A 1 105 ? -12.117 22.957 -5.881 1.00 83.56 105 SER A N 1
ATOM 802 C CA . SER A 1 105 ? -12.348 23.559 -7.190 1.00 83.56 105 SER A CA 1
ATOM 803 C C . SER A 1 105 ? -11.809 22.661 -8.306 1.00 83.56 105 SER A C 1
ATOM 805 O O . SER A 1 105 ? -10.855 21.899 -8.113 1.00 83.56 105 SER A O 1
ATOM 807 N N . TYR A 1 106 ? -12.421 22.758 -9.487 1.00 85.06 106 TYR A N 1
ATOM 808 C CA . TYR A 1 106 ? -11.954 22.058 -10.683 1.00 85.06 106 TYR A CA 1
ATOM 809 C C . TYR A 1 106 ? -10.531 22.488 -11.082 1.00 85.06 106 TYR A C 1
ATOM 811 O O . TYR A 1 106 ? -9.723 21.655 -11.485 1.00 85.06 106 TYR A O 1
ATOM 819 N N . GLU A 1 107 ? -10.190 23.768 -10.906 1.00 89.31 107 GLU A N 1
ATOM 820 C CA . GLU A 1 107 ? -8.861 24.315 -11.206 1.00 89.31 107 GLU A CA 1
ATOM 821 C C . GLU A 1 107 ? -7.776 23.689 -10.321 1.00 89.31 107 GLU A C 1
ATOM 823 O O . GLU A 1 107 ? -6.750 23.229 -10.832 1.00 89.31 107 GLU A O 1
ATOM 828 N N . ASP A 1 108 ? -8.030 23.584 -9.012 1.00 90.19 108 ASP A N 1
ATOM 829 C CA . ASP A 1 108 ? -7.118 22.925 -8.072 1.00 90.19 108 ASP A CA 1
ATOM 830 C C . ASP A 1 108 ? -6.989 21.434 -8.378 1.00 90.19 108 ASP A C 1
ATOM 832 O O . ASP A 1 108 ? -5.899 20.866 -8.284 1.00 90.19 108 ASP A O 1
ATOM 836 N N . PHE A 1 109 ? -8.096 20.780 -8.745 1.00 89.44 109 PHE A N 1
ATOM 837 C CA . PHE A 1 109 ? -8.094 19.371 -9.132 1.00 89.44 109 PHE A CA 1
ATOM 838 C C . PHE A 1 109 ? -7.230 19.146 -10.377 1.00 89.44 109 PHE A C 1
ATOM 840 O O . PHE A 1 109 ? -6.303 18.339 -10.336 1.00 89.44 109 PHE A O 1
ATOM 847 N N . LYS A 1 110 ? -7.451 19.930 -11.438 1.00 90.50 110 LYS A N 1
ATOM 848 C CA . LYS A 1 110 ? -6.686 19.860 -12.689 1.00 90.50 110 LYS A CA 1
ATOM 849 C C . LYS A 1 110 ? -5.201 20.144 -12.467 1.00 90.50 110 LYS A C 1
ATOM 851 O O . LYS A 1 110 ? -4.357 19.398 -12.965 1.00 90.50 110 LYS A O 1
ATOM 856 N N . SER A 1 111 ? -4.882 21.182 -11.693 1.00 93.62 111 SER A N 1
ATOM 857 C CA . SER A 1 111 ? -3.507 21.534 -11.315 1.00 93.62 111 SER A CA 1
ATOM 858 C C . SER A 1 111 ? -2.821 20.389 -10.564 1.00 93.62 111 SER A C 1
ATOM 860 O O . SER A 1 111 ? -1.718 19.976 -10.926 1.00 93.62 111 SER A O 1
ATOM 862 N N . ARG A 1 112 ? -3.509 19.788 -9.582 1.00 94.25 112 ARG A N 1
ATOM 863 C CA . ARG A 1 112 ? -3.006 18.631 -8.832 1.00 94.25 112 ARG A CA 1
ATOM 864 C C . ARG A 1 112 ? -2.765 17.424 -9.736 1.00 94.25 112 ARG A C 1
ATOM 866 O O . ARG A 1 112 ? -1.690 16.840 -9.665 1.00 94.25 112 ARG A O 1
ATOM 873 N N . THR A 1 113 ? -3.716 17.055 -10.593 1.00 91.88 113 THR A N 1
ATOM 874 C CA . THR A 1 113 ? -3.558 15.902 -11.499 1.00 91.88 113 THR A CA 1
ATOM 875 C C . THR A 1 113 ? -2.472 16.122 -12.551 1.00 91.88 113 THR A C 1
ATOM 877 O O . THR A 1 113 ? -1.825 15.165 -12.962 1.00 91.88 113 THR A O 1
ATOM 880 N N . ALA A 1 114 ? -2.226 17.374 -12.955 1.00 92.69 114 ALA A N 1
ATOM 881 C CA . ALA A 1 114 ? -1.123 17.718 -13.848 1.00 92.69 114 ALA A CA 1
ATOM 882 C C . ALA A 1 114 ? 0.240 17.639 -13.139 1.00 92.69 114 ALA A C 1
ATOM 884 O O . ALA A 1 114 ? 1.200 17.151 -13.730 1.00 92.69 114 ALA A O 1
ATOM 885 N N . LYS A 1 115 ? 0.321 18.076 -11.871 1.00 94.44 115 LYS A N 1
ATOM 886 C CA . LYS A 1 115 ? 1.533 17.941 -11.043 1.00 94.44 115 LYS A CA 1
ATOM 887 C C . LYS A 1 115 ? 1.839 16.476 -10.704 1.00 94.44 115 LYS A C 1
ATOM 889 O O . LYS A 1 115 ? 3.001 16.086 -10.622 1.00 94.44 115 LYS A O 1
ATOM 894 N N . PHE A 1 116 ? 0.805 15.658 -10.523 1.00 95.62 116 PHE A N 1
ATOM 895 C CA . PHE A 1 116 ? 0.932 14.272 -10.078 1.00 95.62 116 PHE A CA 1
ATOM 896 C C . PHE A 1 116 ? 0.285 13.272 -11.046 1.00 95.62 116 PHE A C 1
ATOM 898 O O . PHE A 1 116 ? -0.765 12.707 -10.720 1.00 95.62 116 PHE A O 1
ATOM 905 N N . PRO A 1 117 ? 0.902 12.997 -12.212 1.00 93.88 117 PRO A N 1
ATOM 906 C CA . PRO A 1 117 ? 0.378 12.018 -13.165 1.00 93.88 117 PRO A CA 1
ATOM 907 C C . PRO A 1 117 ? 0.116 10.629 -12.559 1.00 93.88 117 PRO A C 1
ATOM 909 O O . PRO A 1 117 ? -0.833 9.956 -12.951 1.00 93.88 117 PRO A O 1
ATOM 912 N N . PHE A 1 118 ? 0.906 10.208 -11.566 1.00 95.56 118 PHE A N 1
ATOM 913 C CA . PHE A 1 118 ? 0.761 8.916 -10.887 1.00 95.56 118 PHE A CA 1
ATOM 914 C C . PHE A 1 118 ? -0.441 8.835 -9.935 1.00 95.56 118 PHE A C 1
ATOM 916 O O . PHE A 1 118 ? -0.865 7.739 -9.571 1.00 95.56 118 PHE A O 1
ATOM 923 N N . LEU A 1 119 ? -1.040 9.964 -9.542 1.00 95.69 119 LEU A N 1
ATOM 924 C CA . LEU A 1 119 ? -2.068 10.013 -8.496 1.00 95.69 119 LEU A CA 1
ATOM 925 C C . LEU A 1 119 ? -3.310 9.178 -8.807 1.00 95.69 119 LEU A C 1
ATOM 927 O O . LEU A 1 119 ? -3.804 8.479 -7.923 1.00 95.69 119 LEU A O 1
ATOM 931 N N . LYS A 1 120 ? -3.792 9.203 -10.053 1.00 92.06 120 LYS A N 1
ATOM 932 C CA . LYS A 1 120 ? -4.958 8.408 -10.471 1.00 92.06 120 LYS A CA 1
ATOM 933 C C . LYS A 1 120 ? -4.671 6.911 -10.381 1.00 92.06 120 LYS A C 1
ATOM 935 O O . LYS A 1 120 ? -5.484 6.170 -9.824 1.00 92.06 120 LYS A O 1
ATOM 940 N N . TYR A 1 121 ? -3.515 6.483 -10.895 1.00 93.50 121 TYR A N 1
ATOM 941 C CA . TYR A 1 121 ? -3.073 5.091 -10.826 1.00 93.50 121 TYR A CA 1
ATOM 942 C C . TYR A 1 121 ? -2.947 4.652 -9.369 1.00 93.50 121 TYR A C 1
ATOM 944 O O . TYR A 1 121 ? -3.592 3.687 -8.963 1.00 93.50 121 TYR A O 1
ATOM 952 N N . ALA A 1 122 ? -2.197 5.415 -8.567 1.00 96.88 122 ALA A N 1
ATOM 953 C CA . ALA A 1 122 ? -1.984 5.116 -7.162 1.00 96.88 122 ALA A CA 1
ATOM 954 C C . ALA A 1 122 ? -3.316 4.952 -6.436 1.00 96.88 122 ALA A C 1
ATOM 956 O O . ALA A 1 122 ? -3.530 3.917 -5.822 1.00 96.88 122 ALA A O 1
ATOM 957 N N . ALA A 1 123 ? -4.231 5.916 -6.565 1.00 92.94 123 ALA A N 1
ATOM 958 C CA . ALA A 1 123 ? -5.521 5.914 -5.881 1.00 92.94 123 ALA A CA 1
ATOM 959 C C . ALA A 1 123 ? -6.461 4.768 -6.300 1.00 92.94 123 ALA A C 1
ATOM 961 O O . ALA A 1 123 ? -7.255 4.312 -5.476 1.00 92.94 123 ALA A O 1
ATOM 962 N N . SER A 1 124 ? -6.381 4.310 -7.553 1.00 88.38 124 SER A N 1
ATOM 963 C CA . SER A 1 124 ? -7.315 3.324 -8.121 1.00 88.38 124 SER A CA 1
ATOM 964 C C . SER A 1 124 ? -6.808 1.884 -8.039 1.00 88.38 124 SER A C 1
ATOM 966 O O . SER A 1 124 ? -7.606 0.962 -7.871 1.00 88.38 124 SER A O 1
ATOM 968 N N . GLU A 1 125 ? -5.497 1.677 -8.172 1.00 91.06 125 GLU A N 1
ATOM 969 C CA . GLU A 1 125 ? -4.916 0.350 -8.402 1.00 91.06 125 GLU A CA 1
ATOM 970 C C . GLU A 1 125 ? -4.319 -0.283 -7.145 1.00 91.06 125 GLU A C 1
ATOM 972 O O . GLU A 1 125 ? -4.311 -1.509 -7.035 1.00 91.06 125 GLU A O 1
ATOM 977 N N . TRP A 1 126 ? -3.867 0.501 -6.155 1.00 96.00 126 TRP A N 1
ATOM 978 C CA . TRP A 1 126 ? -3.297 -0.075 -4.927 1.00 96.00 126 TRP A CA 1
ATOM 979 C C . TRP A 1 126 ? -4.233 -1.072 -4.222 1.00 96.00 126 TRP A C 1
ATOM 981 O O . TRP A 1 126 ? -3.731 -2.114 -3.794 1.00 96.00 126 TRP A O 1
ATOM 991 N N . PRO A 1 127 ? -5.567 -0.850 -4.137 1.00 92.25 127 PRO A N 1
ATOM 992 C CA . PRO A 1 127 ? -6.450 -1.811 -3.485 1.00 92.25 127 PRO A CA 1
ATOM 993 C C . PRO A 1 127 ? -6.537 -3.124 -4.265 1.00 92.25 127 PRO A C 1
ATOM 995 O O . PRO A 1 127 ? -6.618 -4.187 -3.661 1.00 92.25 127 PRO A O 1
ATOM 998 N N . ARG A 1 128 ? -6.454 -3.071 -5.604 1.00 91.06 128 ARG A N 1
ATOM 999 C CA . ARG A 1 128 ? -6.395 -4.270 -6.453 1.00 91.06 128 ARG A CA 1
ATOM 1000 C C . ARG A 1 128 ? -5.091 -5.026 -6.251 1.00 91.06 128 ARG A C 1
ATOM 1002 O O . ARG A 1 128 ? -5.113 -6.246 -6.162 1.00 91.06 128 ARG A O 1
ATOM 1009 N N . HIS A 1 129 ? -3.967 -4.321 -6.132 1.00 95.19 129 HIS A N 1
ATOM 1010 C CA . HIS A 1 129 ? -2.693 -4.961 -5.815 1.00 95.19 129 HIS A CA 1
ATOM 1011 C C . HIS A 1 129 ? -2.700 -5.606 -4.423 1.00 95.19 129 HIS A C 1
ATOM 1013 O O . HIS A 1 129 ? -2.146 -6.690 -4.265 1.00 95.19 129 HIS A O 1
ATOM 1019 N N . ALA A 1 130 ? -3.368 -4.990 -3.443 1.00 95.25 130 ALA A N 1
ATOM 1020 C CA . ALA A 1 130 ? -3.517 -5.544 -2.099 1.00 95.25 130 ALA A CA 1
ATOM 1021 C C . ALA A 1 130 ? -4.360 -6.834 -2.059 1.00 95.25 130 ALA A C 1
ATOM 1023 O O . ALA A 1 130 ? -4.174 -7.634 -1.150 1.00 95.25 130 ALA A O 1
ATOM 1024 N N . MET A 1 131 ? -5.236 -7.077 -3.043 1.00 92.00 131 MET A N 1
ATOM 1025 C CA . MET A 1 131 ? -6.011 -8.325 -3.132 1.00 92.00 131 MET A CA 1
ATOM 1026 C C . MET A 1 131 ? -5.160 -9.560 -3.467 1.00 92.00 131 MET A C 1
ATOM 1028 O O . MET A 1 131 ? -5.653 -10.681 -3.332 1.00 92.00 131 MET A O 1
ATOM 1032 N N . GLU A 1 132 ? -3.907 -9.389 -3.902 1.00 94.88 132 GLU A N 1
ATOM 1033 C CA . GLU A 1 132 ? -3.008 -10.527 -4.090 1.00 94.88 132 GLU A CA 1
ATOM 1034 C C . GLU A 1 132 ? -2.670 -11.196 -2.746 1.00 94.88 132 GLU A C 1
ATOM 1036 O O . GLU A 1 132 ? -2.477 -10.506 -1.738 1.00 94.88 132 GLU A O 1
ATOM 1041 N N . PRO A 1 133 ? -2.541 -12.537 -2.704 1.00 93.62 133 PRO A N 1
ATOM 1042 C CA . PRO A 1 133 ? -2.313 -13.264 -1.460 1.00 93.62 133 PRO A CA 1
ATOM 1043 C C . PRO A 1 133 ? -1.115 -12.734 -0.662 1.00 93.62 133 PRO A C 1
ATOM 1045 O O . PRO A 1 133 ? -0.017 -12.599 -1.205 1.00 93.62 133 PRO A O 1
ATOM 1048 N N . ASP A 1 134 ? -1.325 -12.519 0.637 1.00 94.81 134 ASP A N 1
ATOM 1049 C CA . ASP A 1 134 ? -0.391 -11.977 1.641 1.00 94.81 134 ASP A CA 1
ATOM 1050 C C . ASP A 1 134 ? 0.072 -10.517 1.438 1.00 94.81 134 ASP A C 1
ATOM 1052 O O . ASP A 1 134 ? 0.717 -9.969 2.334 1.00 94.81 134 ASP A O 1
ATOM 1056 N N . VAL A 1 135 ? -0.277 -9.848 0.329 1.00 96.88 135 VAL A N 1
ATOM 1057 C CA . VAL A 1 135 ? 0.150 -8.456 0.072 1.00 96.88 135 VAL A CA 1
ATOM 1058 C C . VAL A 1 135 ? -0.491 -7.487 1.06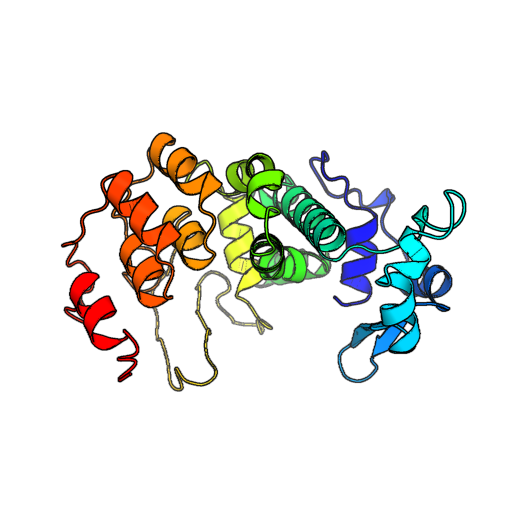0 1.00 96.88 135 VAL A C 1
ATOM 1060 O O . VAL A 1 135 ? 0.197 -6.663 1.663 1.00 96.88 135 VAL A O 1
ATOM 1063 N N . GLU A 1 136 ? -1.804 -7.598 1.260 1.00 96.06 136 GLU A N 1
ATOM 1064 C CA . GLU A 1 136 ? -2.546 -6.786 2.226 1.00 96.06 136 GLU A CA 1
ATOM 1065 C C . GLU A 1 136 ? -1.973 -6.913 3.644 1.00 96.06 136 GLU A C 1
ATOM 1067 O O . GLU A 1 136 ? -1.724 -5.902 4.302 1.00 96.06 136 GLU A O 1
ATOM 1072 N N . THR A 1 137 ? -1.651 -8.138 4.065 1.00 96.75 137 THR A N 1
ATOM 1073 C CA . THR A 1 137 ? -1.081 -8.409 5.388 1.00 96.75 137 THR A CA 1
ATOM 1074 C C . THR A 1 137 ? 0.338 -7.849 5.520 1.00 96.75 137 THR A C 1
ATOM 1076 O O . THR A 1 137 ? 0.678 -7.259 6.549 1.00 96.75 137 THR A O 1
ATOM 1079 N N . GLU A 1 138 ? 1.170 -7.939 4.480 1.00 97.19 138 GLU A N 1
ATOM 1080 C CA . GLU A 1 138 ? 2.506 -7.329 4.483 1.00 97.19 138 GLU A CA 1
ATOM 1081 C C . GLU A 1 138 ? 2.443 -5.790 4.543 1.00 97.19 138 GLU A C 1
ATOM 1083 O O . GLU A 1 138 ? 3.283 -5.140 5.171 1.00 97.19 138 GLU A O 1
ATOM 1088 N N . LEU A 1 139 ? 1.413 -5.193 3.938 1.00 97.69 139 LEU A N 1
ATOM 1089 C CA . LEU A 1 139 ? 1.220 -3.744 3.854 1.00 97.69 139 LEU A CA 1
ATOM 1090 C C . LEU A 1 139 ? 0.222 -3.187 4.883 1.00 97.69 139 LEU A C 1
ATOM 1092 O O . LEU A 1 139 ? -0.138 -2.008 4.815 1.00 97.69 139 LEU A O 1
ATOM 1096 N N . THR A 1 140 ? -0.144 -3.973 5.902 1.00 97.44 140 THR A N 1
ATOM 1097 C CA . THR A 1 140 ? -1.050 -3.579 7.000 1.00 97.44 140 THR A CA 1
ATOM 1098 C C . THR A 1 140 ? -0.680 -2.211 7.594 1.00 97.44 140 THR A C 1
ATOM 1100 O O . THR A 1 140 ? -1.549 -1.393 7.912 1.00 97.44 140 THR A O 1
ATOM 1103 N N . GLY A 1 141 ? 0.619 -1.932 7.766 1.00 96.94 141 GLY A N 1
ATOM 1104 C CA . GLY A 1 141 ? 1.136 -0.662 8.290 1.00 96.94 141 GLY A CA 1
ATOM 1105 C C . GLY A 1 141 ? 0.760 0.544 7.415 1.00 96.94 141 GLY A C 1
ATOM 1106 O O . GLY A 1 141 ? -0.028 1.380 7.871 1.00 96.94 141 GLY A O 1
ATOM 1107 N N . PRO A 1 142 ? 1.283 0.638 6.177 1.00 96.94 142 PRO A N 1
ATOM 1108 C CA . PRO A 1 142 ? 0.943 1.705 5.232 1.00 96.94 142 PRO A CA 1
ATOM 1109 C C . PRO A 1 142 ? -0.560 1.851 4.946 1.00 96.94 142 PRO A C 1
ATOM 1111 O O . PRO A 1 142 ? -1.056 2.980 4.913 1.00 96.94 142 PRO A O 1
ATOM 1114 N N . ILE A 1 143 ? -1.303 0.742 4.821 1.00 97.81 143 ILE A N 1
ATOM 1115 C CA . ILE A 1 143 ? -2.766 0.764 4.630 1.00 97.81 143 ILE A CA 1
ATOM 1116 C C . ILE A 1 143 ? -3.445 1.428 5.830 1.00 97.81 143 ILE A C 1
ATOM 1118 O O . ILE A 1 143 ? -4.247 2.347 5.673 1.00 97.81 143 ILE A O 1
ATOM 1122 N N . SER A 1 144 ? -3.082 1.021 7.048 1.00 97.25 144 SER A N 1
ATOM 1123 C CA . SER A 1 144 ? -3.664 1.604 8.260 1.00 97.25 144 SER A CA 1
ATOM 1124 C C . SER A 1 144 ? -3.320 3.078 8.423 1.00 97.25 144 SER A C 1
ATOM 1126 O O . SER A 1 144 ? -4.170 3.836 8.864 1.00 97.25 144 SER A O 1
ATOM 1128 N N . LYS A 1 145 ? -2.114 3.517 8.038 1.00 96.06 145 LYS A N 1
ATOM 1129 C CA . LYS A 1 145 ? -1.733 4.943 8.065 1.00 96.06 145 LYS A CA 1
ATOM 1130 C C . LYS A 1 145 ? -2.636 5.796 7.166 1.00 96.06 145 LYS A C 1
ATOM 1132 O O . LYS A 1 145 ? -2.917 6.947 7.491 1.00 96.06 145 LYS A O 1
ATOM 1137 N N . LEU A 1 146 ? -3.101 5.232 6.052 1.00 96.19 146 LEU A N 1
ATOM 1138 C CA . LEU A 1 146 ? -4.024 5.908 5.149 1.00 96.19 146 LEU A CA 1
ATOM 1139 C C . LEU A 1 146 ? -5.460 5.889 5.693 1.00 96.19 146 LEU A C 1
ATOM 1141 O O . LEU A 1 146 ? -6.118 6.925 5.712 1.00 96.19 146 LEU A O 1
ATOM 1145 N N . LEU A 1 147 ? -5.931 4.739 6.178 1.00 94.44 147 LEU A N 1
ATOM 1146 C CA . LEU A 1 147 ? -7.320 4.543 6.616 1.00 94.44 147 LEU A CA 1
ATOM 1147 C C . LEU A 1 147 ? -7.617 5.035 8.044 1.00 94.44 147 LEU A C 1
ATOM 1149 O O . LEU A 1 147 ? -8.783 5.223 8.397 1.00 94.44 147 LEU A O 1
ATOM 1153 N N . ILE A 1 148 ? -6.587 5.232 8.867 1.00 94.31 148 ILE A N 1
ATOM 1154 C CA . ILE A 1 148 ? -6.678 5.667 10.265 1.00 94.31 148 ILE A CA 1
ATOM 1155 C C . ILE A 1 148 ? -5.856 6.957 10.421 1.00 94.31 148 ILE A C 1
ATOM 1157 O O . ILE A 1 148 ? -4.672 6.966 10.086 1.00 94.31 148 ILE A O 1
ATOM 1161 N N . PRO A 1 149 ? -6.435 8.048 10.957 1.00 91.19 149 PRO A N 1
ATOM 1162 C CA . PRO A 1 149 ? -7.770 8.149 11.561 1.00 91.19 149 PRO A CA 1
ATOM 1163 C C . PRO A 1 149 ? -8.918 8.180 10.535 1.00 91.19 149 PRO A C 1
ATOM 1165 O O . PRO A 1 149 ? -8.710 8.513 9.375 1.00 91.19 149 PRO A O 1
ATOM 1168 N N . GLN A 1 150 ? -10.157 7.938 10.986 1.00 80.31 150 GLN A N 1
ATOM 1169 C CA . GLN A 1 150 ? -11.362 7.891 10.127 1.00 80.31 150 GLN A CA 1
ATOM 1170 C C . GLN A 1 150 ? -11.599 9.154 9.278 1.00 80.31 150 GLN A C 1
ATOM 1172 O O . GLN A 1 150 ? -12.265 9.104 8.250 1.00 80.31 150 GLN A O 1
ATOM 1177 N N . LYS A 1 151 ? -11.064 10.304 9.709 1.00 84.44 151 LYS A N 1
ATOM 1178 C CA . LYS A 1 151 ? -11.150 11.592 9.002 1.00 84.44 151 LYS A CA 1
ATOM 1179 C C . LYS A 1 151 ? -9.819 11.991 8.360 1.00 84.44 151 LYS A C 1
ATOM 1181 O O . LYS A 1 151 ? -9.489 13.174 8.333 1.00 84.44 151 LYS A O 1
ATOM 1186 N N . ASN A 1 152 ? -9.028 11.024 7.891 1.00 89.81 152 ASN A N 1
ATOM 1187 C CA . ASN A 1 152 ? -7.760 11.312 7.227 1.00 89.81 152 ASN A CA 1
ATOM 1188 C C . ASN A 1 152 ? -8.008 12.062 5.897 1.00 89.81 152 ASN A C 1
ATOM 1190 O O . ASN A 1 152 ? -8.589 11.484 4.972 1.00 89.81 152 ASN A O 1
ATOM 1194 N N . PRO A 1 153 ? -7.562 13.327 5.750 1.00 91.19 153 PRO A N 1
ATOM 1195 C CA . PRO A 1 153 ? -7.750 14.084 4.513 1.00 91.19 153 PRO A CA 1
ATOM 1196 C C . PRO A 1 153 ? -7.079 13.409 3.310 1.00 91.19 153 PRO A C 1
ATOM 1198 O O . PRO A 1 153 ? -7.615 13.465 2.204 1.00 91.19 153 PRO A O 1
ATOM 1201 N N . LYS A 1 154 ? -5.963 12.698 3.521 1.00 94.44 154 LYS A N 1
ATOM 1202 C CA . LYS A 1 154 ? -5.247 11.977 2.459 1.00 94.44 154 LYS A CA 1
ATOM 1203 C C . LYS A 1 154 ? -6.106 10.862 1.861 1.00 94.44 154 LYS A C 1
ATOM 1205 O O . LYS A 1 154 ? -6.175 10.722 0.644 1.00 94.44 154 LYS A O 1
ATOM 1210 N N . PHE A 1 155 ? -6.854 10.142 2.701 1.00 91.06 155 PHE A N 1
ATOM 1211 C CA . PHE A 1 155 ? -7.826 9.150 2.243 1.00 91.06 155 PHE A CA 1
ATOM 1212 C C . PHE A 1 155 ? -8.972 9.795 1.455 1.00 91.06 155 PHE A C 1
ATOM 1214 O O . PHE A 1 155 ? -9.313 9.327 0.372 1.00 91.06 155 PHE A O 1
ATOM 1221 N N . ALA A 1 156 ? -9.521 10.916 1.927 1.00 88.12 156 ALA A N 1
ATOM 1222 C CA . ALA A 1 156 ? -10.557 11.634 1.183 1.00 88.12 156 ALA A CA 1
ATOM 1223 C C . ALA A 1 156 ? -10.049 12.133 -0.189 1.00 88.12 156 ALA A C 1
ATOM 1225 O O . ALA A 1 156 ? -10.752 12.001 -1.193 1.00 88.12 156 ALA A O 1
ATOM 1226 N N . SER A 1 157 ? -8.812 12.643 -0.256 1.00 90.31 157 SER A N 1
ATOM 1227 C CA . SER A 1 157 ? -8.140 13.022 -1.508 1.00 90.31 157 SER A CA 1
ATOM 1228 C C . SER A 1 157 ? -7.976 11.826 -2.451 1.00 90.31 157 SER A C 1
ATOM 1230 O O . SER A 1 157 ? -8.291 11.920 -3.638 1.00 90.31 157 SER A O 1
ATOM 1232 N N . MET A 1 158 ? -7.549 10.675 -1.929 1.00 91.19 158 MET A N 1
ATOM 1233 C CA . MET A 1 158 ? -7.449 9.435 -2.698 1.00 91.19 158 MET A CA 1
ATOM 1234 C C . MET A 1 158 ? -8.805 9.043 -3.299 1.00 91.19 158 MET A C 1
ATOM 1236 O O . MET A 1 158 ? -8.885 8.779 -4.494 1.00 91.19 158 MET A O 1
ATOM 1240 N N . ILE A 1 159 ? -9.885 9.059 -2.511 1.00 86.00 159 ILE A N 1
ATOM 1241 C CA . ILE A 1 159 ? -11.231 8.720 -3.000 1.00 86.00 159 ILE A CA 1
ATOM 1242 C C . ILE A 1 159 ? -11.686 9.672 -4.117 1.00 86.00 159 ILE A C 1
ATOM 1244 O O . ILE A 1 159 ? -12.304 9.211 -5.078 1.00 86.00 159 ILE A O 1
ATOM 1248 N N . GLN A 1 160 ? -11.364 10.968 -4.034 1.00 85.06 160 GLN A N 1
ATOM 1249 C CA . GLN A 1 160 ? -11.632 11.925 -5.116 1.00 85.06 160 GLN A CA 1
ATOM 1250 C C . GLN A 1 160 ? -10.900 11.527 -6.410 1.00 85.06 160 GLN A C 1
ATOM 1252 O O . GLN A 1 160 ? -11.509 11.483 -7.476 1.00 85.06 160 GLN A O 1
ATOM 1257 N N . ASN A 1 161 ? -9.615 11.180 -6.313 1.00 86.69 161 ASN A N 1
ATOM 1258 C CA . ASN A 1 161 ? -8.771 10.882 -7.475 1.00 86.69 161 ASN A CA 1
ATOM 1259 C C . ASN A 1 161 ? -8.996 9.487 -8.073 1.00 86.69 161 ASN A C 1
ATOM 1261 O O . ASN A 1 161 ? -8.785 9.299 -9.267 1.00 86.69 161 ASN A O 1
ATOM 1265 N N . ALA A 1 162 ? -9.462 8.519 -7.281 1.00 81.62 162 ALA A N 1
ATOM 1266 C CA . ALA A 1 162 ? -9.796 7.182 -7.771 1.00 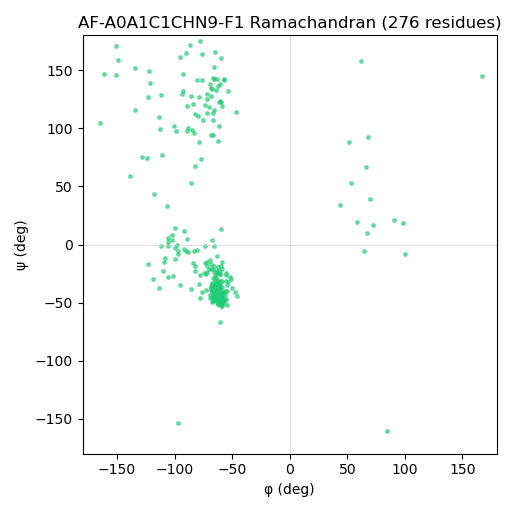81.62 162 ALA A CA 1
ATOM 1267 C C . ALA A 1 162 ? -11.078 7.154 -8.626 1.00 81.62 162 ALA A C 1
ATOM 1269 O O . ALA A 1 162 ? -11.298 6.219 -9.392 1.00 81.62 162 ALA A O 1
ATOM 1270 N N . ARG A 1 163 ? -11.972 8.137 -8.448 1.00 65.62 163 ARG A N 1
ATOM 1271 C CA . ARG A 1 163 ? -13.344 8.105 -8.989 1.00 65.62 163 ARG A CA 1
ATOM 1272 C C . ARG A 1 163 ? -13.576 9.021 -10.178 1.00 65.62 163 ARG A C 1
ATOM 1274 O O . ARG A 1 163 ? -14.464 8.744 -10.978 1.00 65.62 163 ARG A O 1
ATOM 1281 N N . ILE A 1 164 ? -12.820 10.110 -10.276 1.00 56.88 164 ILE A N 1
ATOM 1282 C CA . ILE A 1 164 ? -12.977 11.083 -11.353 1.00 56.88 164 ILE A CA 1
ATOM 1283 C C . ILE A 1 164 ? -12.209 10.573 -12.575 1.00 56.88 164 ILE A C 1
ATOM 1285 O O . ILE A 1 164 ? -10.994 10.732 -12.701 1.00 56.88 164 ILE A O 1
ATOM 1289 N N . VAL A 1 165 ? -12.941 9.906 -13.464 1.00 51.19 165 VAL A N 1
ATOM 1290 C CA . VAL A 1 165 ? -12.478 9.578 -14.810 1.00 51.19 165 VAL A CA 1
ATOM 1291 C C . VAL A 1 165 ? -12.867 10.767 -15.682 1.00 51.19 165 VAL A C 1
ATOM 1293 O O . VAL A 1 165 ? -14.032 10.907 -16.026 1.00 51.19 165 VAL A O 1
ATOM 1296 N N . ASP A 1 166 ? -11.893 11.634 -15.959 1.00 54.31 166 ASP A N 1
ATOM 1297 C CA . ASP A 1 166 ? -11.993 12.712 -16.950 1.00 54.31 166 ASP A CA 1
ATOM 1298 C C . ASP A 1 166 ? -13.023 13.801 -16.589 1.00 54.31 166 ASP A C 1
ATOM 1300 O O . ASP A 1 166 ? -14.039 13.958 -17.254 1.00 54.31 166 ASP A O 1
ATOM 1304 N N . ALA A 1 167 ? -12.758 14.562 -15.515 1.00 55.28 167 ALA A N 1
ATOM 1305 C CA . ALA A 1 167 ? -13.566 15.746 -15.210 1.00 55.28 167 ALA A CA 1
ATOM 1306 C C . ALA A 1 167 ? -13.419 16.807 -16.309 1.00 55.28 167 ALA A C 1
ATOM 1308 O O . ALA A 1 167 ? -12.299 17.174 -16.680 1.00 55.28 167 ALA A O 1
ATOM 1309 N N . ASP A 1 168 ? -14.550 17.342 -16.748 1.00 56.59 168 ASP A N 1
ATOM 1310 C CA . ASP A 1 168 ? -14.645 18.458 -17.675 1.00 56.59 168 ASP A CA 1
ATOM 1311 C C . ASP A 1 168 ? -14.807 19.792 -16.933 1.00 56.59 168 ASP A C 1
ATOM 1313 O O . ASP A 1 168 ? -15.170 19.870 -15.756 1.00 56.59 168 ASP A O 1
ATOM 1317 N N . GLU A 1 169 ? -14.527 20.894 -17.631 1.00 50.97 169 GLU A N 1
ATOM 1318 C CA . GLU A 1 169 ? -14.753 22.228 -17.077 1.00 50.97 169 GLU A CA 1
ATOM 1319 C C . GLU A 1 169 ? -16.239 22.433 -16.745 1.00 50.97 169 GLU A C 1
ATOM 1321 O O . GLU A 1 169 ? -17.112 22.310 -17.605 1.00 50.97 169 GLU A O 1
ATOM 1326 N N . GLY A 1 170 ? -16.520 22.759 -15.481 1.00 57.72 170 GLY A N 1
ATOM 1327 C CA . GLY A 1 170 ? -17.879 22.857 -14.945 1.00 57.72 170 GLY A CA 1
ATOM 1328 C C . GLY A 1 170 ? -18.323 21.636 -14.138 1.00 57.72 170 GLY A C 1
ATOM 1329 O O . GLY A 1 170 ? -19.359 21.714 -13.472 1.00 57.72 170 GLY A O 1
ATOM 1330 N N . ASP A 1 171 ? -17.541 20.553 -14.127 1.00 62.16 171 ASP A N 1
ATOM 1331 C CA . ASP A 1 171 ? -17.801 19.425 -13.242 1.00 62.16 171 ASP A CA 1
ATOM 1332 C C . ASP A 1 171 ? -17.572 19.800 -11.780 1.00 62.16 171 ASP A C 1
ATOM 1334 O O . ASP A 1 171 ? -16.574 20.408 -11.380 1.00 62.16 171 ASP A O 1
ATOM 1338 N N . ASP A 1 172 ? -18.522 19.382 -10.951 1.00 64.44 172 ASP A N 1
ATOM 1339 C CA . ASP A 1 172 ? -18.411 19.500 -9.511 1.00 64.44 172 ASP A CA 1
ATOM 1340 C C . ASP A 1 172 ? -17.506 18.384 -8.976 1.00 64.44 172 ASP A C 1
ATOM 1342 O O . ASP A 1 172 ? -17.968 17.310 -8.586 1.00 64.44 172 ASP A O 1
ATOM 1346 N N . VAL A 1 173 ? -16.199 18.651 -8.936 1.00 63.03 173 VAL A N 1
ATOM 1347 C CA . VAL A 1 173 ? -15.187 17.734 -8.379 1.00 63.03 173 VAL A CA 1
ATOM 1348 C C . VAL A 1 173 ? -15.368 17.470 -6.880 1.00 63.03 173 VAL A C 1
ATOM 1350 O O . VAL A 1 173 ? -14.712 16.584 -6.327 1.00 63.03 173 VAL A O 1
ATOM 1353 N N . THR A 1 174 ? -16.249 18.216 -6.202 1.00 60.12 174 THR A N 1
ATOM 1354 C CA . THR A 1 174 ? -16.615 17.961 -4.800 1.00 60.12 174 THR A CA 1
ATOM 1355 C C . THR A 1 174 ? -17.705 16.899 -4.674 1.00 60.12 174 THR A C 1
ATOM 1357 O O . THR A 1 174 ? -17.894 16.318 -3.603 1.00 60.12 174 THR A O 1
ATOM 1360 N N . ARG A 1 175 ? -18.399 16.587 -5.775 1.00 55.25 175 ARG A N 1
ATOM 1361 C CA . ARG A 1 175 ? -19.545 15.689 -5.795 1.00 55.25 175 ARG A CA 1
ATOM 1362 C C . ARG A 1 175 ? -19.154 14.302 -6.289 1.00 55.25 175 ARG A C 1
ATOM 1364 O O . ARG A 1 175 ? -19.034 14.028 -7.477 1.00 55.25 175 ARG A O 1
ATOM 1371 N N . PHE A 1 176 ? -19.008 13.388 -5.339 1.00 51.78 176 PHE A N 1
ATOM 1372 C CA . PHE A 1 176 ? -18.600 12.005 -5.581 1.00 51.78 176 PHE A CA 1
ATOM 1373 C C . PHE A 1 176 ? -19.682 11.197 -6.330 1.00 51.78 176 PHE A C 1
ATOM 1375 O O . PHE A 1 176 ? -20.581 10.631 -5.706 1.00 51.78 176 PHE A O 1
ATOM 1382 N N . VAL A 1 177 ? -19.604 11.123 -7.664 1.00 40.78 177 VAL A N 1
ATOM 1383 C CA . VAL A 1 177 ? -20.431 10.227 -8.494 1.00 40.78 177 VAL A CA 1
ATOM 1384 C C . VAL A 1 177 ? -19.717 8.883 -8.643 1.00 40.78 177 VAL A C 1
ATOM 1386 O O . VAL A 1 177 ? -18.609 8.812 -9.163 1.00 40.78 177 VAL A O 1
ATOM 1389 N N . THR A 1 178 ? -20.335 7.801 -8.175 1.00 39.62 178 THR A N 1
ATOM 1390 C CA . THR A 1 178 ? -19.864 6.436 -8.425 1.00 39.62 178 THR A CA 1
ATOM 1391 C C . THR A 1 178 ? -20.378 5.950 -9.778 1.00 39.62 178 THR A C 1
ATOM 1393 O O . THR A 1 178 ? -21.584 5.858 -9.998 1.00 39.62 178 THR A O 1
ATOM 1396 N N . SER A 1 179 ? -19.462 5.601 -10.681 1.00 36.59 179 SER A N 1
ATOM 1397 C CA . SER A 1 179 ? -19.746 4.654 -11.759 1.00 36.59 179 SER A CA 1
ATOM 1398 C C . SER A 1 179 ? -18.916 3.392 -11.509 1.00 36.59 179 SER A C 1
ATOM 1400 O O . SER A 1 179 ? -17.712 3.345 -11.726 1.00 36.59 179 SER A O 1
ATOM 1402 N N . LEU A 1 180 ? -19.562 2.374 -10.946 1.00 36.66 180 LEU A N 1
ATOM 1403 C CA . LEU A 1 180 ? -19.073 0.996 -10.931 1.00 36.66 180 LEU A CA 1
ATOM 1404 C C . LEU A 1 180 ? -20.209 0.127 -11.466 1.00 36.66 180 LEU A C 1
ATOM 1406 O O . LEU A 1 180 ? -20.961 -0.463 -10.701 1.00 36.66 180 LEU A O 1
ATOM 1410 N N . ALA A 1 181 ? -20.405 0.182 -12.780 1.00 34.94 181 ALA A N 1
ATOM 1411 C CA . ALA A 1 181 ? -20.712 -0.943 -13.662 1.00 34.94 181 ALA A CA 1
ATOM 1412 C C . ALA A 1 181 ? -21.178 -0.391 -15.010 1.00 34.94 181 ALA A C 1
ATOM 1414 O O . ALA A 1 181 ? -21.946 0.571 -15.074 1.00 34.94 181 ALA A O 1
ATOM 1415 N N . GLU A 1 182 ? -20.815 -1.096 -16.075 1.00 38.25 182 GLU A N 1
ATOM 1416 C CA . GLU A 1 182 ? -21.430 -0.949 -17.395 1.00 38.25 182 GLU A CA 1
ATOM 1417 C C . GLU A 1 182 ? -22.911 -1.381 -17.410 1.00 38.25 182 GLU A C 1
ATOM 1419 O O . GLU A 1 182 ? -23.581 -1.197 -18.420 1.00 3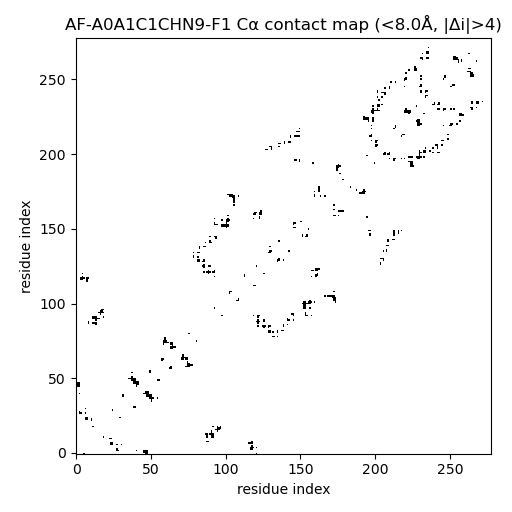8.25 182 GLU A O 1
ATOM 1424 N N . ASP A 1 183 ? -23.469 -1.845 -16.279 1.00 37.22 183 ASP A N 1
ATOM 1425 C CA . ASP A 1 183 ? -24.912 -2.047 -16.125 1.00 37.22 183 ASP A CA 1
ATOM 1426 C C . ASP A 1 183 ? -25.492 -1.608 -14.757 1.00 37.22 183 ASP A C 1
ATOM 1428 O O . ASP A 1 183 ? -26.092 -2.376 -14.013 1.00 37.22 183 ASP A O 1
ATOM 1432 N N . TRP A 1 184 ? -25.319 -0.316 -14.442 1.00 44.44 184 TRP A N 1
ATOM 1433 C CA . TRP A 1 184 ? -26.203 0.503 -13.578 1.00 44.44 184 TRP A CA 1
ATOM 1434 C C . TRP A 1 184 ? -26.796 1.671 -14.409 1.00 44.44 184 TRP A C 1
ATOM 1436 O O . TRP A 1 184 ? -26.854 2.836 -14.006 1.00 44.44 184 TRP A O 1
ATOM 1446 N N . THR A 1 185 ? -27.214 1.332 -15.632 1.00 30.08 185 THR A N 1
ATOM 1447 C CA . THR A 1 185 ? -27.288 2.122 -16.877 1.00 30.08 185 THR A CA 1
ATOM 1448 C C . THR A 1 185 ? -28.137 3.398 -16.945 1.00 30.08 185 THR A C 1
ATOM 1450 O O . THR A 1 185 ? -28.298 3.911 -18.050 1.00 30.08 185 THR A O 1
ATOM 1453 N N . LYS A 1 186 ? -28.645 4.011 -15.866 1.00 36.75 186 LYS A N 1
ATOM 1454 C CA . LYS A 1 186 ? -29.198 5.386 -15.975 1.00 36.75 186 LYS A CA 1
ATOM 1455 C C . LYS A 1 186 ? -29.409 6.089 -14.628 1.00 36.75 186 LYS A C 1
ATOM 1457 O O . LYS A 1 186 ? -30.433 5.919 -13.979 1.00 36.75 186 LYS A O 1
ATOM 1462 N N . ARG A 1 187 ? -28.491 7.024 -14.342 1.00 33.78 187 ARG A N 1
ATOM 1463 C CA . ARG A 1 187 ? -28.618 8.208 -13.460 1.00 33.78 187 ARG A CA 1
ATOM 1464 C C . ARG A 1 187 ? -28.768 7.952 -11.950 1.00 33.78 187 ARG A C 1
ATOM 1466 O O . ARG A 1 187 ? -29.873 7.959 -11.418 1.00 33.78 187 ARG A O 1
ATOM 1473 N N . ILE A 1 188 ? -27.639 7.946 -11.235 1.00 36.75 188 ILE A N 1
ATOM 1474 C CA . ILE A 1 188 ? -27.606 8.339 -9.816 1.00 36.75 188 ILE A CA 1
ATOM 1475 C C . ILE A 1 188 ? -27.480 9.868 -9.755 1.00 36.75 188 ILE A C 1
ATOM 1477 O O . ILE A 1 188 ? -26.413 10.452 -9.945 1.00 36.75 188 ILE A O 1
ATOM 1481 N N . SER A 1 189 ? -28.612 10.534 -9.547 1.00 31.50 189 SER A N 1
ATOM 1482 C CA . SER A 1 189 ? -28.684 11.956 -9.229 1.00 31.50 189 SER A CA 1
ATOM 1483 C C . SER A 1 189 ? -28.352 12.198 -7.752 1.00 31.50 189 SER A C 1
ATOM 1485 O O . SER A 1 189 ? -29.011 11.641 -6.885 1.00 31.50 189 SER A O 1
ATOM 1487 N N . GLN A 1 190 ? -27.393 13.096 -7.511 1.00 32.22 190 GLN A N 1
ATOM 1488 C CA . GLN A 1 190 ? -27.314 14.013 -6.361 1.00 32.22 190 GLN A CA 1
ATOM 1489 C C . GLN A 1 190 ? -27.461 13.418 -4.944 1.00 32.22 190 GLN A C 1
ATOM 1491 O O . GLN A 1 190 ? -28.543 13.521 -4.393 1.00 32.22 190 GLN A O 1
ATOM 1496 N N . THR A 1 191 ? -26.370 12.968 -4.304 1.00 35.09 191 THR A N 1
ATOM 1497 C CA . THR A 1 191 ? -26.104 13.189 -2.855 1.00 35.09 191 THR A CA 1
ATOM 1498 C C . THR A 1 191 ? -24.611 12.981 -2.541 1.00 35.09 191 THR A C 1
ATOM 1500 O O . THR A 1 191 ? -23.959 12.173 -3.191 1.00 35.09 191 THR A O 1
ATOM 1503 N N . ASN A 1 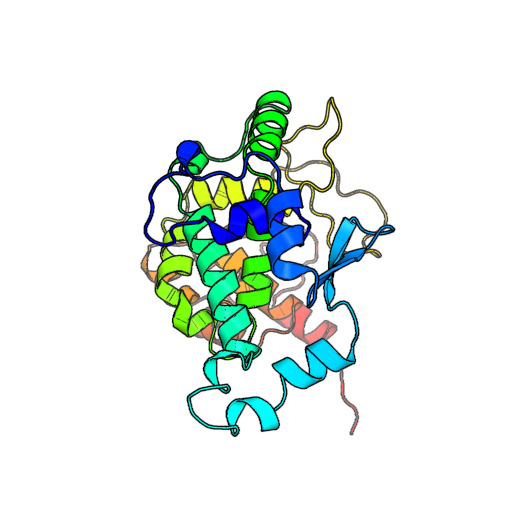192 ? -24.054 13.721 -1.577 1.00 40.94 192 ASN A N 1
ATOM 1504 C CA . ASN A 1 192 ? -22.666 13.603 -1.102 1.00 40.94 192 ASN A CA 1
ATOM 1505 C C . ASN A 1 192 ? -22.390 12.209 -0.510 1.00 40.94 192 ASN A C 1
ATOM 1507 O O . ASN A 1 192 ? -22.775 11.940 0.624 1.00 40.94 192 ASN A O 1
ATOM 1511 N N . TYR A 1 193 ? -21.718 11.330 -1.254 1.00 48.66 193 TYR A N 1
ATOM 1512 C CA . TYR A 1 193 ? -21.416 9.968 -0.807 1.00 48.66 193 TYR A CA 1
ATOM 1513 C C . TYR A 1 193 ? -19.983 9.857 -0.268 1.00 48.66 193 TYR A C 1
ATOM 1515 O O . TYR A 1 193 ? -19.033 9.680 -1.034 1.00 48.66 193 TYR A O 1
ATOM 1523 N N . THR A 1 194 ? -19.817 9.919 1.054 1.00 60.03 194 THR A N 1
ATOM 1524 C CA . THR A 1 194 ? -18.535 9.636 1.714 1.00 60.03 194 THR A CA 1
ATOM 1525 C C . THR A 1 194 ? -18.373 8.127 1.890 1.00 60.03 194 THR A C 1
ATOM 1527 O O . THR A 1 194 ? -19.104 7.509 2.660 1.00 60.03 194 THR A O 1
ATOM 1530 N N . VAL A 1 195 ? -17.419 7.510 1.190 1.00 71.31 195 VAL A N 1
ATOM 1531 C CA . VAL A 1 195 ? -16.928 6.187 1.604 1.00 71.31 195 VAL A CA 1
ATOM 1532 C C . VAL A 1 195 ? -16.104 6.372 2.868 1.00 71.31 195 VAL A C 1
ATOM 1534 O O . VAL A 1 195 ? -15.182 7.184 2.885 1.00 71.31 195 VAL A O 1
ATOM 1537 N N . ASN A 1 196 ? -16.464 5.642 3.920 1.00 86.06 196 ASN A N 1
ATOM 1538 C CA . ASN A 1 196 ? -15.706 5.607 5.166 1.00 86.06 196 ASN A CA 1
ATOM 1539 C C . ASN A 1 196 ? -14.660 4.475 5.116 1.00 86.06 196 ASN A C 1
ATOM 1541 O O . ASN A 1 196 ? -14.719 3.600 4.248 1.00 86.06 196 ASN A O 1
ATOM 1545 N N . SER A 1 197 ? -13.688 4.487 6.030 1.00 91.25 197 SER A N 1
ATOM 1546 C CA . SER A 1 197 ? -12.584 3.521 6.008 1.00 91.25 197 SER A CA 1
ATOM 1547 C C . SER A 1 197 ? -13.048 2.068 6.151 1.00 91.25 197 SER A C 1
ATOM 1549 O O . SER A 1 197 ? -12.480 1.191 5.505 1.00 91.25 197 SER A O 1
ATOM 1551 N N . LEU A 1 198 ? -14.093 1.807 6.949 1.00 92.69 198 LEU A N 1
ATOM 1552 C CA . LEU A 1 198 ? -14.649 0.462 7.145 1.00 92.69 198 LEU A CA 1
ATOM 1553 C C . LEU A 1 198 ? -15.316 -0.080 5.882 1.00 92.69 198 LEU A C 1
ATOM 1555 O O . LEU A 1 198 ? -15.016 -1.189 5.455 1.00 92.69 198 LEU A O 1
ATOM 1559 N N . THR A 1 199 ? -16.189 0.708 5.255 1.00 89.69 199 THR A N 1
ATOM 1560 C CA . THR A 1 199 ? -16.834 0.325 3.992 1.00 89.69 199 THR A CA 1
ATOM 1561 C C . THR A 1 199 ? -15.812 0.161 2.878 1.00 89.69 199 THR A C 1
ATOM 1563 O O . THR A 1 199 ? -15.920 -0.781 2.101 1.00 89.69 199 THR A O 1
ATOM 1566 N N . PHE A 1 200 ? -14.769 0.994 2.833 1.00 90.31 200 PHE A N 1
ATOM 1567 C CA . PHE A 1 200 ? -13.660 0.805 1.899 1.00 90.31 200 PHE A CA 1
ATOM 1568 C C . PHE A 1 200 ? -12.917 -0.514 2.138 1.00 90.31 200 PHE A C 1
ATOM 1570 O O . PHE A 1 200 ? -12.741 -1.289 1.200 1.00 90.31 200 PHE A O 1
ATOM 1577 N N . ALA A 1 201 ? -12.510 -0.784 3.382 1.00 93.44 201 ALA A N 1
ATOM 1578 C CA . ALA A 1 201 ? -11.832 -2.023 3.746 1.00 93.44 201 ALA A CA 1
ATOM 1579 C C . ALA A 1 201 ? -12.697 -3.247 3.422 1.00 93.44 201 ALA A C 1
ATOM 1581 O O . ALA A 1 201 ? -12.205 -4.200 2.824 1.00 93.44 201 ALA A O 1
ATOM 1582 N N . ALA A 1 202 ? -13.998 -3.184 3.706 1.00 92.25 202 ALA A N 1
ATOM 1583 C CA . ALA A 1 202 ? -14.932 -4.250 3.383 1.00 92.25 202 ALA A CA 1
ATOM 1584 C C . ALA A 1 202 ? -15.101 -4.459 1.872 1.00 92.25 202 ALA A C 1
ATOM 1586 O O . ALA A 1 202 ? -15.120 -5.598 1.417 1.00 92.25 202 ALA A O 1
ATOM 1587 N N . ILE A 1 203 ? -15.174 -3.387 1.074 1.00 88.62 203 ILE A N 1
ATOM 1588 C CA . ILE A 1 203 ? -15.294 -3.479 -0.391 1.00 88.62 203 ILE A CA 1
ATOM 1589 C C . ILE A 1 203 ? -14.090 -4.186 -1.014 1.00 88.62 203 ILE A C 1
ATOM 1591 O O . ILE A 1 203 ? -14.258 -4.941 -1.974 1.00 88.62 203 ILE A O 1
ATOM 1595 N N . TRP A 1 204 ? -12.892 -3.956 -0.477 1.00 90.50 204 TRP A N 1
ATOM 1596 C CA . TRP A 1 204 ? -11.643 -4.502 -1.011 1.00 90.50 204 TRP A CA 1
ATOM 1597 C C . TRP A 1 204 ? -11.170 -5.785 -0.315 1.00 90.50 204 TRP A C 1
ATOM 1599 O O . TRP A 1 204 ? -10.271 -6.441 -0.830 1.00 90.50 204 TRP A O 1
ATOM 1609 N N . GLY A 1 205 ? -11.811 -6.192 0.785 1.00 92.44 205 GLY A N 1
ATOM 1610 C CA . GLY A 1 205 ? -11.401 -7.356 1.577 1.00 92.44 205 GLY A CA 1
ATOM 1611 C C . GLY A 1 205 ? -10.092 -7.123 2.334 1.00 92.44 205 GLY A C 1
ATOM 1612 O O . GLY A 1 205 ? -9.241 -8.005 2.377 1.00 92.44 205 GLY A O 1
ATOM 1613 N N . LEU A 1 206 ? -9.903 -5.916 2.880 1.00 95.50 206 LEU A N 1
ATOM 1614 C CA . LEU A 1 206 ? -8.722 -5.547 3.667 1.00 95.50 206 LEU A CA 1
ATOM 1615 C C . LEU A 1 206 ? -8.876 -6.035 5.112 1.00 95.50 206 LEU A C 1
ATOM 1617 O O . LEU A 1 206 ? -9.082 -5.258 6.048 1.00 95.50 206 LEU A O 1
ATOM 1621 N N . ASP A 1 207 ? -8.863 -7.352 5.263 1.00 96.69 207 ASP A N 1
ATOM 1622 C CA . ASP A 1 207 ? -9.241 -8.046 6.489 1.00 96.69 207 ASP A CA 1
ATOM 1623 C C . ASP A 1 207 ? -8.299 -7.740 7.672 1.00 96.69 207 ASP A C 1
ATOM 1625 O O . ASP A 1 207 ? -8.766 -7.615 8.808 1.00 96.69 207 ASP A O 1
ATOM 1629 N N . SER A 1 208 ? -6.995 -7.542 7.433 1.00 95.94 208 SER A N 1
ATOM 1630 C CA . SER A 1 208 ? -5.994 -7.302 8.491 1.00 95.94 208 SER A CA 1
ATOM 1631 C C . SER A 1 208 ? -6.137 -5.938 9.172 1.00 95.94 208 SER A C 1
ATOM 1633 O O . SER A 1 208 ? -5.658 -5.742 10.294 1.00 95.94 208 SER A O 1
ATOM 1635 N N . VAL A 1 209 ? -6.792 -4.979 8.509 1.00 97.00 209 VAL A N 1
ATOM 1636 C CA . VAL A 1 209 ? -6.966 -3.615 9.027 1.00 97.00 209 VAL A CA 1
ATOM 1637 C C . VAL A 1 209 ? -8.331 -3.382 9.665 1.00 97.00 209 VAL A C 1
ATOM 1639 O O . VAL A 1 209 ? -8.482 -2.386 10.369 1.00 97.00 209 VAL A O 1
ATOM 1642 N N . LEU A 1 210 ? -9.306 -4.282 9.488 1.00 97.25 210 LEU A N 1
ATOM 1643 C CA . LEU A 1 210 ? -10.660 -4.114 10.034 1.00 97.25 210 LEU A CA 1
ATOM 1644 C C . LEU A 1 210 ? -10.658 -3.929 11.554 1.00 97.25 210 LEU A C 1
ATOM 1646 O O . LEU A 1 210 ? -11.223 -2.953 12.047 1.00 97.25 210 LEU A O 1
ATOM 1650 N N . SER A 1 211 ? -9.973 -4.807 12.292 1.00 96.69 211 SER A N 1
ATOM 1651 C CA . SER A 1 211 ? -9.867 -4.695 13.754 1.00 96.69 211 SER A CA 1
ATOM 1652 C C . SER A 1 211 ? -9.209 -3.380 14.167 1.00 96.69 211 SER A C 1
ATOM 1654 O O . SER A 1 211 ? -9.742 -2.671 15.012 1.00 96.69 211 SER A O 1
ATOM 1656 N N . ARG A 1 212 ? -8.119 -2.985 13.498 1.00 97.31 212 ARG A N 1
ATOM 1657 C CA . ARG A 1 212 ? -7.397 -1.728 13.765 1.00 97.31 212 ARG A CA 1
ATOM 1658 C C . ARG A 1 212 ? -8.280 -0.501 13.535 1.00 97.31 212 ARG A C 1
ATOM 1660 O O . ARG A 1 212 ? -8.199 0.473 14.280 1.00 97.31 212 ARG A O 1
ATOM 1667 N N . ILE A 1 213 ? -9.113 -0.534 12.496 1.00 96.31 213 ILE A N 1
ATOM 1668 C CA . ILE A 1 213 ? -10.065 0.532 12.177 1.00 96.31 213 ILE A CA 1
ATOM 1669 C C . ILE A 1 213 ? -11.127 0.630 13.285 1.00 96.31 213 ILE A C 1
ATOM 1671 O O . ILE A 1 213 ? -11.349 1.730 13.794 1.00 96.31 213 ILE A O 1
ATOM 1675 N N . VAL A 1 214 ? -11.720 -0.487 13.717 1.00 96.44 214 VAL A N 1
ATOM 1676 C CA . VAL A 1 214 ? -12.706 -0.515 14.819 1.00 96.44 214 VAL A CA 1
ATOM 1677 C C . VAL A 1 214 ? -12.078 -0.067 16.145 1.00 96.44 214 VAL A C 1
ATOM 1679 O O . VAL A 1 214 ? -12.611 0.819 16.810 1.00 96.44 214 VAL A O 1
ATOM 1682 N N . GLU A 1 215 ? -10.893 -0.573 16.488 1.00 95.75 215 GLU A N 1
ATOM 1683 C CA . GLU A 1 215 ? -10.124 -0.183 17.682 1.00 95.75 215 GLU A CA 1
ATOM 1684 C C . GLU A 1 215 ? -9.753 1.309 17.696 1.00 95.75 215 GLU A C 1
ATOM 1686 O O . GLU A 1 215 ? -9.599 1.900 18.765 1.00 95.75 215 GLU A O 1
ATOM 1691 N N . SER A 1 216 ? -9.658 1.954 16.525 1.00 94.62 216 SER A N 1
ATOM 1692 C CA . SER A 1 216 ? -9.455 3.408 16.414 1.00 94.62 216 SER A CA 1
ATOM 1693 C C . SER A 1 216 ? -10.698 4.246 16.757 1.00 94.62 216 SER A C 1
ATOM 1695 O O . SER A 1 216 ? -10.631 5.476 16.724 1.00 94.62 216 SER A O 1
ATOM 1697 N N . GLY A 1 217 ? -11.822 3.600 17.090 1.00 92.69 217 GLY A N 1
ATOM 1698 C CA . GLY A 1 217 ? -13.098 4.235 17.422 1.00 92.69 217 GLY A CA 1
ATOM 1699 C C . GLY A 1 217 ? -14.022 4.442 16.222 1.00 92.69 217 GLY A C 1
ATOM 1700 O O . GLY A 1 217 ? -14.882 5.321 16.269 1.00 92.69 217 GLY A O 1
ATOM 1701 N N . ALA A 1 218 ? -13.828 3.694 15.131 1.00 91.81 218 ALA A N 1
ATOM 1702 C CA . ALA A 1 218 ? -14.770 3.700 14.017 1.00 91.81 218 ALA A CA 1
ATOM 1703 C C . ALA A 1 218 ? -16.097 3.058 14.442 1.00 91.81 218 ALA A C 1
ATOM 1705 O O . ALA A 1 218 ? -16.102 1.985 15.040 1.00 91.81 218 ALA A O 1
ATOM 1706 N N . ASP A 1 219 ? -17.210 3.704 14.105 1.00 91.69 219 ASP A N 1
ATOM 1707 C CA . ASP A 1 219 ? -18.538 3.121 14.271 1.00 91.69 219 ASP A CA 1
ATOM 1708 C C . ASP A 1 219 ? -18.733 2.012 13.226 1.00 91.69 219 ASP A C 1
ATOM 1710 O O . ASP A 1 219 ? -18.729 2.282 12.021 1.00 91.69 219 ASP A O 1
ATOM 1714 N N . ILE A 1 220 ? -18.829 0.766 13.700 1.00 94.00 220 ILE A N 1
ATOM 1715 C CA . ILE A 1 220 ? -18.844 -0.440 12.864 1.00 94.00 220 ILE A CA 1
ATOM 1716 C C . ILE A 1 220 ? -20.067 -0.512 11.944 1.00 94.00 220 ILE A C 1
ATOM 1718 O O . ILE A 1 220 ? -19.975 -1.053 10.838 1.00 94.00 220 ILE A O 1
ATOM 1722 N N . ASP A 1 221 ? -21.175 0.094 12.369 1.00 91.06 221 ASP A N 1
ATOM 1723 C CA . ASP A 1 221 ? -22.446 0.065 11.653 1.00 91.06 221 ASP A CA 1
ATOM 1724 C C . ASP A 1 221 ? -22.680 1.325 10.814 1.00 91.06 221 ASP A C 1
ATOM 1726 O O . ASP A 1 221 ? -23.671 1.388 10.087 1.00 91.06 221 ASP A O 1
ATOM 1730 N N . LEU A 1 222 ? -21.746 2.288 10.831 1.00 87.56 222 LEU A N 1
ATOM 1731 C CA . LEU A 1 222 ? -21.849 3.525 10.061 1.00 87.56 222 LEU A CA 1
ATOM 1732 C C . LEU A 1 222 ? -21.969 3.230 8.553 1.00 87.56 222 LEU A C 1
ATOM 1734 O O . LEU A 1 222 ? -21.020 2.705 7.945 1.00 87.56 222 LEU A O 1
ATOM 1738 N N . PRO A 1 223 ? -23.069 3.639 7.898 1.00 82.25 223 PRO A N 1
ATOM 1739 C CA . PRO A 1 223 ? -23.203 3.479 6.460 1.00 82.25 223 PRO A CA 1
ATOM 1740 C C . PRO A 1 223 ? -22.151 4.283 5.693 1.00 82.25 223 PRO A C 1
ATOM 1742 O O . PRO A 1 223 ? -21.791 5.409 6.051 1.00 82.25 223 PRO A O 1
ATOM 1745 N N . GLY A 1 224 ? -21.652 3.702 4.607 1.00 72.50 224 GLY A N 1
ATOM 1746 C CA . GLY A 1 224 ? -20.812 4.392 3.634 1.00 72.50 224 GLY A CA 1
ATOM 1747 C C . GLY A 1 224 ? -21.615 4.891 2.437 1.00 72.50 224 GLY A C 1
ATOM 1748 O O . GLY A 1 224 ? -22.823 5.133 2.497 1.00 72.50 224 GLY A O 1
ATOM 1749 N N . ALA A 1 225 ? -20.934 5.015 1.295 1.00 60.81 225 ALA A N 1
ATOM 1750 C CA . ALA A 1 225 ? -21.607 5.286 0.030 1.00 60.81 225 ALA A CA 1
ATOM 1751 C C . ALA A 1 225 ? -22.653 4.195 -0.269 1.00 60.81 225 ALA A C 1
ATOM 1753 O O . ALA A 1 225 ? -22.404 3.018 -0.029 1.00 60.81 225 ALA A O 1
ATOM 1754 N N . HIS A 1 226 ? -23.796 4.593 -0.836 1.00 59.88 226 HIS A N 1
ATOM 1755 C CA . HIS A 1 226 ? -24.943 3.721 -1.142 1.00 59.88 226 HIS A CA 1
ATOM 1756 C C . HIS A 1 226 ? -25.762 3.228 0.067 1.00 59.88 226 HIS A C 1
ATOM 1758 O O . HIS A 1 226 ? -26.562 2.308 -0.096 1.00 59.88 226 HIS A O 1
ATOM 1764 N N . ASN A 1 227 ? -25.619 3.862 1.240 1.00 62.00 227 ASN A N 1
ATOM 1765 C CA . ASN A 1 227 ? -26.324 3.521 2.489 1.00 62.00 227 ASN A CA 1
ATOM 1766 C C . ASN A 1 227 ? -26.069 2.078 2.965 1.00 62.00 227 ASN A C 1
ATOM 1768 O O . ASN A 1 227 ? -26.845 1.537 3.745 1.00 62.00 227 ASN A O 1
ATOM 1772 N N . GLY A 1 228 ? -24.993 1.458 2.474 1.00 78.25 228 GLY A N 1
ATOM 1773 C CA . GLY A 1 228 ? -24.523 0.160 2.931 1.00 78.25 228 GLY A CA 1
ATOM 1774 C C . GLY A 1 228 ? -23.473 0.332 4.023 1.00 78.25 228 GLY A C 1
ATOM 1775 O O . GLY A 1 228 ? -22.517 1.082 3.814 1.00 78.25 228 GLY A O 1
ATOM 1776 N N . ASN A 1 229 ? -23.605 -0.346 5.163 1.00 88.69 229 ASN A N 1
ATOM 1777 C CA . ASN A 1 229 ? -22.495 -0.462 6.116 1.00 88.69 229 ASN A CA 1
ATOM 1778 C C . ASN A 1 229 ? -21.465 -1.505 5.651 1.00 88.69 229 ASN A C 1
ATOM 1780 O O . ASN A 1 229 ? -21.638 -2.179 4.631 1.00 88.69 229 ASN A O 1
ATOM 1784 N N . ALA A 1 230 ? -20.363 -1.631 6.391 1.00 91.50 230 ALA A N 1
ATOM 1785 C CA . ALA A 1 230 ? -19.264 -2.518 6.018 1.00 91.50 230 ALA A CA 1
ATOM 1786 C C . ALA A 1 230 ? -19.717 -3.977 5.849 1.00 91.50 230 ALA A C 1
ATOM 1788 O O . ALA A 1 230 ? -19.319 -4.635 4.886 1.00 91.50 230 ALA A O 1
ATOM 1789 N N . LEU A 1 231 ? -20.595 -4.466 6.733 1.00 93.00 231 LEU A N 1
ATOM 1790 C CA . LEU A 1 231 ? -21.111 -5.834 6.673 1.00 93.00 231 LEU A CA 1
ATOM 1791 C C . LEU A 1 231 ? -21.979 -6.044 5.430 1.00 93.00 231 LEU A C 1
ATOM 1793 O O . LEU A 1 231 ? -21.817 -7.035 4.720 1.00 93.00 231 LEU A O 1
ATOM 1797 N N . GLN A 1 232 ? -22.861 -5.095 5.126 1.00 86.75 232 GLN A N 1
ATOM 1798 C CA . GLN A 1 232 ? -23.704 -5.136 3.931 1.00 86.75 232 GLN A CA 1
ATOM 1799 C C . GLN A 1 232 ? -22.864 -5.115 2.649 1.00 86.75 232 GLN A C 1
ATOM 1801 O O . GLN A 1 232 ? -23.151 -5.883 1.731 1.00 86.75 232 GLN A O 1
ATOM 1806 N N . CYS A 1 233 ? -21.801 -4.304 2.595 1.00 86.44 233 CYS A N 1
ATOM 1807 C CA . CYS A 1 233 ? -20.852 -4.309 1.480 1.00 86.44 233 CYS A CA 1
ATOM 1808 C C . CYS A 1 233 ? -20.146 -5.663 1.332 1.00 86.44 233 CYS A C 1
ATOM 1810 O O . CYS A 1 233 ? -20.091 -6.191 0.223 1.00 86.44 233 CYS A O 1
ATOM 1812 N N . ALA A 1 234 ? -19.637 -6.234 2.428 1.00 89.81 234 ALA A N 1
ATOM 1813 C CA . ALA A 1 234 ? -18.953 -7.527 2.409 1.00 89.81 234 ALA A CA 1
ATOM 1814 C C . ALA A 1 234 ? -19.876 -8.654 1.924 1.00 89.81 234 ALA A C 1
ATOM 1816 O O . ALA A 1 234 ? -19.478 -9.462 1.091 1.00 89.81 234 ALA A O 1
ATOM 1817 N N . VAL A 1 235 ? -21.126 -8.679 2.393 1.00 89.44 235 VAL A N 1
ATOM 1818 C CA . VAL A 1 235 ? -22.120 -9.673 1.967 1.00 89.44 235 VAL A CA 1
ATOM 1819 C C . VAL A 1 235 ? -22.512 -9.490 0.502 1.00 89.44 235 VAL A C 1
ATOM 1821 O O . VAL A 1 235 ? -22.573 -10.465 -0.239 1.00 89.44 235 VAL A O 1
ATOM 1824 N N . PHE A 1 236 ? -22.766 -8.254 0.067 1.00 83.19 236 PHE A N 1
ATOM 1825 C CA . PHE A 1 236 ? -23.150 -7.969 -1.316 1.00 83.19 236 PHE A CA 1
ATOM 1826 C C . PHE A 1 236 ? -22.053 -8.341 -2.324 1.00 83.19 236 PHE A C 1
ATOM 1828 O O . PHE A 1 236 ? -22.360 -8.768 -3.432 1.00 83.19 236 PHE A O 1
ATOM 1835 N N . LEU A 1 237 ? -20.784 -8.184 -1.941 1.00 84.12 237 LEU A N 1
ATOM 1836 C CA . LEU A 1 237 ? -19.620 -8.485 -2.779 1.00 84.12 237 LEU A CA 1
ATOM 1837 C C . LEU A 1 237 ? -19.090 -9.918 -2.605 1.00 84.12 237 LEU A C 1
ATOM 1839 O O . LEU A 1 237 ? -17.990 -10.196 -3.074 1.00 84.12 237 LEU A O 1
ATOM 1843 N N . ASP A 1 238 ? -19.840 -10.796 -1.930 1.00 88.50 238 ASP A N 1
ATOM 1844 C CA . ASP A 1 238 ? -19.463 -12.191 -1.660 1.00 88.50 238 ASP A CA 1
ATOM 1845 C C . ASP A 1 238 ? -18.080 -12.334 -0.989 1.00 88.50 238 ASP A C 1
ATOM 1847 O O . ASP A 1 238 ? -17.180 -13.038 -1.447 1.00 88.50 238 ASP A O 1
ATOM 1851 N N . ARG A 1 239 ? -17.884 -11.613 0.124 1.00 90.00 239 ARG A N 1
ATOM 1852 C CA . ARG A 1 239 ? -16.657 -11.638 0.938 1.00 90.00 239 ARG A CA 1
ATOM 1853 C C . ARG A 1 239 ? -16.905 -12.307 2.293 1.00 90.00 239 ARG A C 1
ATOM 1855 O O . ARG A 1 239 ? -17.015 -11.615 3.311 1.00 90.00 239 ARG A O 1
ATOM 1862 N N . PRO A 1 240 ? -16.986 -13.649 2.351 1.00 94.81 240 PRO A N 1
ATOM 1863 C CA . PRO A 1 240 ? -17.363 -14.366 3.568 1.00 94.81 240 PRO A CA 1
ATOM 1864 C C . PRO A 1 240 ? -16.369 -14.177 4.723 1.00 94.81 240 PRO A C 1
ATOM 1866 O O . PRO A 1 240 ? -16.798 -14.043 5.868 1.00 94.81 240 PRO A O 1
ATOM 1869 N N . THR A 1 241 ? -15.059 -14.119 4.449 1.00 96.06 241 THR A N 1
ATOM 1870 C CA . THR A 1 241 ? -14.030 -13.880 5.480 1.00 96.06 241 THR A CA 1
ATOM 1871 C C . THR A 1 241 ? -14.196 -12.501 6.116 1.00 96.06 241 THR A C 1
ATOM 1873 O O . THR A 1 241 ? -14.318 -12.397 7.334 1.00 96.06 241 THR A O 1
ATOM 1876 N N . THR A 1 242 ? -14.315 -11.462 5.291 1.00 95.81 242 THR A N 1
ATOM 1877 C CA . THR A 1 242 ? -14.573 -10.081 5.713 1.00 95.81 242 THR A CA 1
ATOM 1878 C C . THR A 1 242 ? -15.874 -9.966 6.511 1.00 95.81 242 THR A C 1
ATOM 1880 O O . THR A 1 242 ? -15.886 -9.381 7.593 1.00 95.81 242 THR A O 1
ATOM 1883 N N . ALA A 1 243 ? -16.971 -10.559 6.023 1.00 96.12 243 ALA A N 1
ATOM 1884 C CA . ALA A 1 243 ? -18.260 -10.545 6.714 1.00 96.12 243 ALA A CA 1
ATOM 1885 C C . ALA A 1 243 ? -18.176 -11.229 8.086 1.00 96.12 243 ALA A C 1
ATOM 1887 O O . ALA A 1 243 ? -18.706 -10.710 9.068 1.00 96.12 243 ALA A O 1
ATOM 1888 N N . LYS A 1 244 ? -17.464 -12.358 8.175 1.00 97.44 244 LYS A N 1
ATOM 1889 C CA . LYS A 1 244 ? -17.217 -13.051 9.441 1.00 97.44 244 LYS A CA 1
ATOM 1890 C C . LYS A 1 244 ? -16.421 -12.185 10.417 1.00 97.44 244 LYS A C 1
ATOM 1892 O O . LYS A 1 244 ? -16.835 -12.061 11.561 1.00 97.44 244 LYS A O 1
ATOM 1897 N N . ILE A 1 245 ? -15.335 -11.552 9.968 1.00 97.56 245 ILE A N 1
ATOM 1898 C CA . ILE A 1 245 ? -14.531 -10.655 10.814 1.00 97.56 245 ILE A CA 1
ATOM 1899 C C . ILE A 1 245 ? -15.385 -9.496 11.335 1.00 97.56 245 ILE A C 1
ATOM 1901 O O . ILE A 1 245 ? -15.321 -9.177 12.516 1.00 97.56 245 ILE A O 1
ATOM 1905 N N . LEU A 1 246 ? -16.222 -8.890 10.490 1.00 97.00 246 LEU A N 1
ATOM 1906 C CA . LEU A 1 246 ? -17.119 -7.806 10.903 1.00 97.00 246 LEU A CA 1
ATOM 1907 C C . LEU A 1 246 ? -18.145 -8.260 11.953 1.00 97.00 246 LEU A C 1
ATOM 1909 O O . LEU A 1 246 ? -18.369 -7.545 12.925 1.00 97.00 246 LEU A O 1
ATOM 1913 N N . LEU A 1 247 ? -18.725 -9.455 11.802 1.00 96.88 247 LEU A N 1
ATOM 1914 C CA . LEU A 1 247 ? -19.618 -10.042 12.809 1.00 96.88 247 LEU A CA 1
ATOM 1915 C C . LEU A 1 247 ? -18.883 -10.341 14.123 1.00 96.88 247 LEU A C 1
ATOM 1917 O O . LEU A 1 247 ? -19.399 -10.028 15.194 1.00 96.88 247 LEU A O 1
ATOM 1921 N N . ASP A 1 248 ? -17.668 -10.889 14.049 1.00 97.50 248 ASP A N 1
ATOM 1922 C CA . ASP A 1 248 ? -16.823 -11.172 15.217 1.00 97.50 248 ASP A CA 1
ATOM 1923 C C . ASP A 1 248 ? -16.397 -9.875 15.942 1.00 97.50 248 ASP A C 1
ATOM 1925 O O . ASP A 1 248 ? -16.220 -9.874 17.161 1.00 97.50 248 ASP A O 1
ATOM 1929 N N . LEU A 1 249 ? -16.283 -8.756 15.214 1.00 97.31 249 LEU A N 1
ATOM 1930 C CA . LEU A 1 249 ? -16.039 -7.408 15.750 1.00 97.31 249 LEU A CA 1
ATOM 1931 C C . LEU A 1 249 ? -17.308 -6.720 16.292 1.00 97.31 249 LEU A C 1
ATOM 1933 O O . LEU A 1 249 ? -17.202 -5.639 16.872 1.00 97.31 249 LEU A O 1
ATOM 1937 N N . GLY A 1 250 ? -18.485 -7.337 16.145 1.00 95.81 250 GLY A N 1
ATOM 1938 C CA . GLY A 1 250 ? -19.745 -6.867 16.725 1.00 95.81 250 GLY A CA 1
ATOM 1939 C C . GLY A 1 250 ? -20.666 -6.080 15.790 1.00 95.81 250 GLY A C 1
ATOM 1940 O O . GLY A 1 250 ? -21.537 -5.381 16.299 1.00 95.81 250 GLY A O 1
ATOM 1941 N N . ALA A 1 251 ? -20.501 -6.176 14.466 1.00 94.94 251 ALA A N 1
ATOM 1942 C CA . ALA A 1 251 ? -21.400 -5.529 13.504 1.00 94.94 251 ALA A CA 1
ATOM 1943 C C . ALA A 1 251 ? -22.843 -6.042 13.644 1.00 94.94 251 ALA A C 1
ATOM 1945 O O . ALA A 1 251 ? -23.068 -7.255 13.761 1.00 94.94 251 ALA A O 1
ATOM 1946 N N . ASP A 1 252 ? -23.832 -5.150 13.569 1.00 92.81 252 ASP A N 1
ATOM 1947 C CA . ASP A 1 252 ? -25.236 -5.540 13.647 1.00 92.81 252 ASP A CA 1
ATOM 1948 C C . ASP A 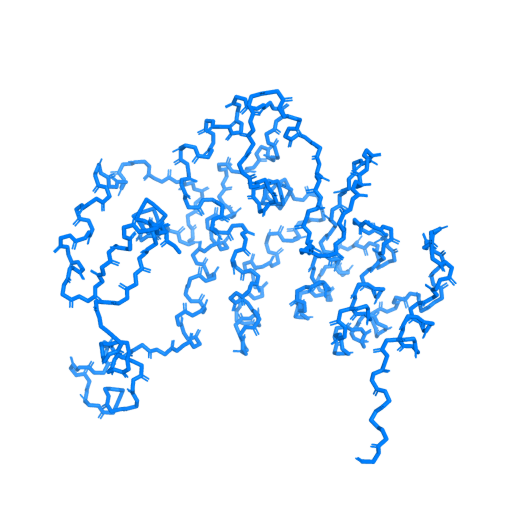1 252 ? -25.703 -6.191 12.337 1.00 92.81 252 ASP A C 1
ATOM 1950 O O . ASP A 1 252 ? -25.956 -5.543 11.313 1.00 92.81 252 ASP A O 1
ATOM 1954 N N . ALA A 1 253 ? -25.899 -7.510 12.393 1.00 89.25 253 ALA A N 1
ATOM 1955 C CA . ALA A 1 253 ? -26.456 -8.306 11.302 1.00 89.25 253 ALA A CA 1
ATOM 1956 C C . ALA A 1 253 ? -27.874 -7.874 10.878 1.00 89.25 253 ALA A C 1
ATOM 1958 O O . ALA A 1 253 ? -28.316 -8.231 9.781 1.00 89.25 253 ALA A O 1
ATOM 1959 N N . ASN A 1 254 ? -28.587 -7.132 11.730 1.00 83.06 254 ASN A N 1
ATOM 1960 C CA . ASN A 1 254 ? -29.948 -6.655 11.496 1.00 83.06 254 ASN A CA 1
ATOM 1961 C C . ASN A 1 254 ? -30.032 -5.166 11.163 1.00 83.06 254 ASN A C 1
ATOM 1963 O O . ASN A 1 254 ? -31.148 -4.674 11.007 1.00 83.06 254 ASN A O 1
ATOM 1967 N N . SER A 1 255 ? -28.894 -4.482 11.013 1.00 74.75 255 SER A N 1
ATOM 1968 C CA . SER A 1 255 ? -28.841 -3.084 10.582 1.00 74.75 255 SER A CA 1
ATOM 1969 C C . SER A 1 255 ? -29.747 -2.860 9.363 1.00 74.75 255 SER A C 1
ATOM 1971 O O . SER A 1 255 ? -29.555 -3.433 8.283 1.00 74.75 255 SER A O 1
ATOM 1973 N N . ASP A 1 256 ? -30.793 -2.062 9.557 1.00 65.62 256 ASP A N 1
ATOM 1974 C CA . ASP A 1 256 ? -31.912 -1.880 8.631 1.00 65.62 256 ASP A CA 1
ATOM 1975 C C . ASP A 1 256 ? -31.823 -0.572 7.833 1.00 65.62 256 ASP A C 1
ATOM 1977 O O . ASP A 1 256 ? -32.727 -0.255 7.057 1.00 65.62 256 ASP A O 1
ATOM 1981 N N . GLU A 1 257 ? -30.696 0.140 7.930 1.00 55.31 257 GLU A N 1
ATOM 1982 C CA . GLU A 1 257 ? -30.486 1.471 7.341 1.00 55.31 257 GLU A CA 1
ATOM 1983 C C . GLU A 1 257 ? -30.460 1.497 5.793 1.00 55.31 257 GLU A C 1
ATOM 1985 O O . GLU A 1 257 ? -30.335 2.547 5.159 1.00 55.31 257 GLU A O 1
ATOM 1990 N N . VAL A 1 258 ? -30.697 0.356 5.135 1.00 51.84 258 VAL A N 1
ATOM 1991 C CA . VAL A 1 258 ? -30.918 0.279 3.684 1.00 51.84 258 VAL A CA 1
ATOM 1992 C C . VAL A 1 258 ? -32.339 0.734 3.343 1.00 51.84 258 VAL A C 1
ATOM 1994 O O . VAL A 1 258 ? -33.209 -0.050 2.942 1.00 51.84 258 VAL A O 1
ATOM 1997 N N . GLU A 1 259 ? -32.563 2.043 3.432 1.00 49.94 259 GLU A N 1
ATOM 1998 C CA . GLU A 1 259 ? -33.859 2.691 3.190 1.00 49.94 259 GLU A CA 1
ATOM 1999 C C . GLU A 1 259 ? -34.413 2.426 1.772 1.00 49.94 259 GLU A C 1
ATOM 2001 O O . GLU A 1 259 ? -35.603 2.597 1.512 1.00 49.94 259 GLU A O 1
ATOM 2006 N N . ARG A 1 260 ? -33.577 1.937 0.840 1.00 49.31 260 ARG A N 1
ATOM 2007 C CA . ARG A 1 260 ? -33.960 1.713 -0.562 1.00 49.31 260 ARG A CA 1
ATOM 2008 C C . ARG A 1 260 ? -34.126 0.265 -1.014 1.00 49.31 260 ARG A C 1
ATOM 2010 O O . ARG A 1 260 ? -34.687 0.058 -2.087 1.00 49.31 260 ARG A O 1
ATOM 2017 N N . LEU A 1 261 ? -33.702 -0.726 -0.227 1.00 46.91 261 LEU A N 1
ATOM 2018 C CA . LEU A 1 261 ? -33.909 -2.137 -0.580 1.00 46.91 261 LEU A CA 1
ATOM 2019 C C . LEU A 1 261 ? -34.674 -2.938 0.474 1.00 46.91 261 LEU A C 1
ATOM 2021 O O . LEU A 1 261 ? -35.185 -3.987 0.099 1.00 46.91 261 LEU A O 1
ATOM 2025 N N . ARG A 1 262 ? -34.829 -2.493 1.737 1.00 47.19 262 ARG A N 1
ATOM 2026 C CA . ARG A 1 262 ? -35.416 -3.333 2.814 1.00 47.19 262 ARG A CA 1
ATOM 2027 C C . ARG A 1 262 ? -34.862 -4.772 2.802 1.00 47.19 262 ARG A C 1
ATOM 2029 O O . ARG A 1 262 ? -35.579 -5.736 3.065 1.00 47.19 262 ARG A O 1
ATOM 2036 N N . ARG A 1 263 ? -33.593 -4.932 2.429 1.00 51.53 263 ARG A N 1
ATOM 2037 C CA . ARG A 1 263 ? -32.898 -6.217 2.415 1.00 51.53 263 ARG A CA 1
ATOM 2038 C C . ARG A 1 263 ? -31.827 -6.122 3.482 1.00 51.53 263 ARG A C 1
ATOM 2040 O O . ARG A 1 263 ? -30.888 -5.349 3.336 1.00 51.53 263 ARG A O 1
ATOM 2047 N N . THR A 1 264 ? -32.015 -6.865 4.567 1.00 54.66 264 THR A N 1
ATOM 2048 C CA . THR A 1 264 ? -30.969 -7.071 5.573 1.00 54.66 264 THR A CA 1
ATOM 2049 C C . THR A 1 264 ? -29.755 -7.732 4.906 1.00 54.66 264 THR A C 1
ATOM 2051 O O . THR A 1 264 ? -29.921 -8.347 3.844 1.00 54.66 264 THR A O 1
ATOM 2054 N N . PRO A 1 265 ? -28.547 -7.668 5.497 1.00 56.09 265 PRO A N 1
ATOM 2055 C CA . PRO A 1 265 ? -27.411 -8.464 5.029 1.00 56.09 265 PRO A CA 1
ATOM 2056 C C . PRO A 1 265 ? -27.814 -9.923 4.771 1.00 56.09 265 PRO A C 1
ATOM 2058 O O . PRO A 1 265 ? -27.538 -10.464 3.706 1.00 56.09 265 PRO A O 1
ATOM 2061 N N . LEU A 1 266 ? -28.590 -10.518 5.683 1.00 54.72 266 LEU A N 1
ATOM 2062 C CA . LEU A 1 266 ? -29.114 -11.874 5.531 1.00 54.72 266 LEU A CA 1
ATOM 2063 C C . LEU A 1 266 ? -29.988 -12.044 4.275 1.00 54.72 266 LEU A C 1
ATOM 2065 O O . LEU A 1 266 ? -29.819 -13.011 3.540 1.00 54.72 266 LEU A O 1
ATOM 2069 N N . VAL A 1 267 ? -30.904 -11.113 3.992 1.00 57.28 267 VAL A N 1
ATOM 2070 C CA . VAL A 1 267 ? -31.752 -11.181 2.787 1.00 57.28 267 VAL A CA 1
ATOM 2071 C C . VAL A 1 267 ? -30.928 -10.976 1.513 1.00 57.28 267 VAL A C 1
ATOM 2073 O O . VAL A 1 267 ? -31.203 -11.621 0.504 1.00 57.28 267 VAL A O 1
ATOM 2076 N N . THR A 1 268 ? -29.908 -10.117 1.542 1.00 56.97 268 THR A N 1
ATOM 2077 C CA . THR A 1 268 ? -28.978 -9.939 0.418 1.00 56.97 268 THR A CA 1
ATOM 2078 C C . THR A 1 268 ? -28.193 -11.226 0.162 1.00 56.97 268 THR A C 1
ATOM 2080 O O . THR A 1 268 ? -28.196 -11.702 -0.969 1.00 56.97 268 THR A O 1
ATOM 2083 N N . ALA A 1 269 ? -27.629 -11.851 1.200 1.00 57.34 269 ALA A N 1
ATOM 2084 C CA . ALA A 1 269 ? -26.952 -13.143 1.082 1.00 57.34 269 ALA A CA 1
ATOM 2085 C C . ALA A 1 269 ? -27.876 -14.212 0.481 1.00 57.34 269 ALA A C 1
ATOM 2087 O O . ALA A 1 269 ? -27.500 -14.877 -0.473 1.00 57.34 269 ALA A O 1
ATOM 2088 N N . ILE A 1 270 ? -29.112 -14.331 0.979 1.00 57.94 270 ILE A N 1
ATOM 2089 C CA . ILE A 1 270 ? -30.085 -15.325 0.492 1.00 57.94 270 ILE A CA 1
ATOM 2090 C C . ILE A 1 270 ? -30.432 -15.118 -0.989 1.00 57.94 270 ILE A C 1
ATOM 2092 O O . ILE A 1 270 ? -30.628 -16.090 -1.710 1.00 57.94 270 ILE A O 1
ATOM 2096 N N . LEU A 1 271 ? -30.542 -13.870 -1.449 1.00 48.56 271 LEU A N 1
ATOM 2097 C CA . LEU A 1 271 ? -30.979 -13.573 -2.817 1.00 48.56 271 LEU A CA 1
ATOM 2098 C C . LEU A 1 271 ? -29.868 -13.669 -3.862 1.00 48.56 271 LEU A C 1
ATOM 2100 O O . LEU A 1 271 ? -30.181 -13.838 -5.038 1.00 48.56 271 LEU A O 1
ATOM 2104 N N . PHE A 1 272 ? -28.609 -13.531 -3.451 1.00 53.62 272 PHE A N 1
ATOM 2105 C CA . PHE A 1 272 ? -27.455 -13.555 -4.352 1.00 53.62 272 PHE A CA 1
ATOM 2106 C C . PHE A 1 272 ? -26.560 -14.784 -4.169 1.00 53.62 272 PHE A C 1
ATOM 2108 O O . PHE A 1 272 ? -25.610 -14.942 -4.930 1.00 53.62 272 PHE A O 1
ATOM 2115 N N . TRP A 1 273 ? -26.871 -15.677 -3.221 1.00 48.62 273 TRP A N 1
ATOM 2116 C CA . TRP A 1 273 ? -26.199 -16.970 -3.119 1.00 48.62 273 TRP A CA 1
ATOM 2117 C C . TRP A 1 273 ? -26.437 -17.773 -4.407 1.00 48.62 273 TRP A C 1
ATOM 2119 O O . TRP A 1 273 ? -27.597 -18.028 -4.752 1.00 48.62 273 TRP A O 1
ATOM 2129 N N . PRO A 1 274 ? -25.387 -18.208 -5.123 1.00 45.78 274 PRO A N 1
ATOM 2130 C CA . PRO A 1 274 ? -25.563 -19.171 -6.190 1.00 45.78 274 PRO A CA 1
ATOM 2131 C C . PRO A 1 274 ? -26.009 -20.483 -5.546 1.00 45.78 274 PRO A C 1
ATOM 2133 O O . PRO A 1 274 ? -25.231 -21.159 -4.875 1.00 45.78 274 PRO A O 1
ATOM 2136 N N . THR A 1 275 ? -27.282 -20.844 -5.714 1.00 46.66 275 THR A N 1
ATOM 2137 C CA . THR A 1 275 ? -27.742 -22.215 -5.492 1.00 46.66 275 THR A CA 1
ATOM 2138 C C . THR A 1 275 ? -27.012 -23.097 -6.502 1.00 46.66 275 THR A C 1
ATOM 2140 O O . THR A 1 275 ? -27.454 -23.264 -7.637 1.00 46.66 275 THR A O 1
ATOM 2143 N N . THR A 1 276 ? -25.839 -23.595 -6.121 1.00 43.03 276 THR A N 1
ATOM 2144 C CA . THR A 1 276 ? -25.264 -24.786 -6.737 1.00 43.03 276 THR A CA 1
ATOM 2145 C C . THR A 1 276 ? -26.176 -25.944 -6.351 1.00 43.03 276 THR A C 1
ATOM 2147 O O . THR A 1 276 ? -26.073 -26.478 -5.246 1.00 43.03 276 THR A O 1
ATOM 2150 N N . ASP A 1 277 ? -27.127 -26.249 -7.230 1.00 40.94 277 ASP A N 1
ATOM 2151 C CA . ASP A 1 277 ? -27.719 -27.578 -7.310 1.00 40.94 277 ASP A CA 1
ATOM 2152 C C . ASP A 1 277 ? -26.605 -28.529 -7.793 1.00 40.94 277 ASP A C 1
ATOM 2154 O O . ASP A 1 277 ? -26.135 -28.367 -8.917 1.00 40.94 277 ASP A O 1
ATOM 2158 N N . ASP A 1 278 ? -26.199 -29.451 -6.911 1.00 33.16 278 ASP A N 1
ATOM 2159 C CA . ASP A 1 278 ? -25.345 -30.646 -7.103 1.00 33.16 278 ASP A CA 1
ATOM 2160 C C . ASP A 1 278 ? -23.906 -30.519 -7.667 1.00 33.16 278 ASP A C 1
ATOM 2162 O O . ASP A 1 278 ? -23.675 -29.999 -8.782 1.00 33.16 278 ASP A O 1
#

Foldseek 3Di:
DALQLVQQLVQQDLQDAARDPVSGDPDSVVVCVVCVQFWDQDPVPNDIDGPDPVSVCVLQDPCQCPVDPVRVVSRDHLLVVLLSSLSSLLSHLNHPLQQVAADQDPVVVVVVCVVNVNLQVSLACSLVSCLPPCSLVVCLPSLCSLQPPQPRSSVRNSQLSPQDDDDDPVDRSQARDDDDDPPVPDDDDDDRFAATSLLVCLLSVSLSCNLVNVVSVDDQADAGGQQHGSLLNNLLNVNVSSNVSSVVSPHDQQNQSNPPPSAGSVNSNVVPPPPPPD

InterPro domains:
  IPR036770 Ankyrin repeat-containing domain superfamily [G3DSA:1.25.40.20] (168-272)
  IPR036770 Ankyrin repeat-containing domain superfamily [SSF48403] (191-271)

Solvent-accessible surface area (backbone atoms only — not comparable to full-atom values): 15691 Å² total; per-residue (Å²): 102,36,54,57,23,47,49,48,55,78,68,59,55,53,88,45,53,58,86,61,73,89,73,51,64,92,49,46,66,61,56,46,72,76,39,49,94,52,40,37,73,36,88,89,75,52,30,60,44,58,66,41,73,67,57,51,52,49,32,56,26,69,66,32,55,67,48,50,83,89,49,22,78,67,36,47,48,71,64,62,52,31,39,49,53,25,46,44,23,42,19,56,53,60,18,56,85,32,58,82,25,52,46,86,42,53,67,55,40,53,52,49,48,68,76,35,56,32,48,43,55,31,45,52,44,29,59,62,31,32,62,42,86,67,29,41,64,74,40,38,65,56,53,39,60,41,46,45,56,80,81,33,34,30,42,49,24,33,55,47,40,44,53,60,78,78,81,55,96,88,47,62,66,72,55,57,65,85,85,90,57,98,78,68,85,74,78,90,77,87,67,86,45,60,69,39,48,59,32,48,30,29,66,56,56,43,59,79,42,49,62,61,46,43,76,72,69,49,67,65,66,54,56,18,47,91,45,31,22,20,50,39,38,6,41,72,69,72,31,67,69,41,30,49,52,38,47,76,74,63,39,63,70,73,58,66,70,33,86,87,69,80,52,32,40,62,50,46,38,67,73,68,55,81,81,77,77,129

Organism: NCBI:txid86049

Sequence (278 aa):
MTLPELAQAVIIDVDGRQFDDDSAFHNPEDLLTLCQPLVALSPTTGHLGFVHYSVQEFLLSDRLAKAGSQISIYALNSRTSHTEIARICLGFLNYDDFASGPCTSYEDFKSRTAKFPFLKYAASEWPRHAMEPDVETELTGPISKLLIPQKNPKFASMIQNARIVDADEGDDVTRFVTSLAEDWTKRISQTNYTVNSLTFAAIWGLDSVLSRIVESGADIDLPGAHNGNALQCAVFLDRPTTAKILLDLGADANSDEVERLRRTPLVTAILFWPTTDD